Protein AF-A0AAE3VQ09-F1 (afdb_monomer)

Nearest PDB structures (foldseek):
  2zhh-assembly1_A-2  TM=6.954E-01  e=1.249E-05  Escherichia coli K-12
  2zhg-assembly1_A-2  TM=5.981E-01  e=5.645E-05  Escherichia coli K-12
  7cla-assembly1_A-2  TM=5.730E-01  e=1.069E-04  Caulobacter vibrioides CB15
  4r4e-assembly1_A  TM=8.616E-01  e=3.281E-03  Bacillus subtilis subsp. subtilis str. 168
  5i44-assembly1_D  TM=8.839E-01  e=2.809E-02  Bacillus subtilis subsp. subtilis str. 168

Radius of gyration: 29.38 Å; Cα contacts (8 Å, |Δi|>4): 432; chains: 1; bounding box: 67×55×80 Å

Secondary structure (DSSP, 8-state):
-----S-B-HHHHHHHHTS-HHHHHHHHHTTS---EE-TTS-EEB-HHHHHHHHHHHHHHHTT--HHHHHHHHTS-HHHHHHHHHHHHHHHHHHHHHHHHHHHHHHHHHHHHHHHTTTS--S--S---EEEE--TTSTT-EEEES---SEEEEE--TTSSHHHHHHHHHHHSTTEEEEEGGG----HHHHHHHHHH-HHHHHHHHHHHHHHHHTT----HHHHHHHHHHHS-SSSEEEEETTTTT--HHHHHHHHHHHHHHHTTT--EEEE---TTT--TTS--TT-EEEE--TT-PPPEEE-SSTTSTTHHHHHHHTS-HHHHHHHTT----PPPPP-

Organism: NCBI:txid649198

Mean predicted aligned error: 14.96 Å

Solvent-accessible surface area (backbone atoms only — not comparable to full-atom values): 19068 Å² total; per-residue (Å²): 135,89,87,39,100,54,71,26,45,54,66,54,46,16,63,77,64,74,47,52,54,66,53,57,52,49,35,37,76,67,71,66,31,74,60,48,62,46,100,88,66,46,64,27,35,36,44,67,34,46,52,47,47,46,53,51,50,52,46,44,72,73,70,49,52,72,75,55,47,62,60,42,78,79,41,55,74,66,61,32,48,53,54,52,52,53,49,49,52,50,54,53,50,52,52,51,55,50,52,51,50,51,52,52,52,51,48,57,53,52,57,52,51,62,76,64,63,83,72,87,74,94,64,86,68,67,59,54,38,71,50,64,32,56,87,76,38,81,52,45,78,44,73,40,71,64,61,33,47,43,26,37,42,32,52,49,89,89,22,45,50,72,59,53,52,49,52,51,43,73,68,39,82,66,47,45,79,42,56,49,83,73,64,75,75,49,74,66,57,56,49,51,56,35,66,75,34,61,70,48,37,50,52,30,51,56,53,47,51,54,31,39,76,56,53,24,66,92,40,72,52,48,52,54,51,42,47,60,56,46,69,48,74,78,39,30,37,35,31,40,43,68,57,53,88,52,54,66,50,29,30,40,17,48,42,53,55,51,57,65,44,33,79,73,71,29,36,38,38,36,25,47,58,46,50,50,58,58,39,63,91,76,57,59,91,65,49,36,35,37,40,20,39,57,63,32,53,78,69,40,78,35,51,82,44,91,88,35,69,60,27,69,63,51,53,55,51,42,38,56,72,72,59,33,61,75,57,68,76,76,59,57,76,68,79,78,78,82,132

pLDDT: mean 82.77, std 14.67, range [33.38, 95.75]

Sequence (339 aa):
MIRTDRVLTPSEAAKTLGVSTKALRLYEARGLVTPSRTAAGWRAYGPEALRRAAEIVELRGLGLRLADIARLIDADPATRHDLLSAHLRRLQHQREDLLLSIGQLRHHLAARADETRLDPDPCSGPAAIAFDLPWPWNGERFTLPVLGALTFVVGPLGSGKTRLARLISEHLPETRFLPMERVNEEPADLRARLAAVPALRSRVADSLAALIADGAVASHAMVALVAGLEADPAATVVIDTAEHRLDAASQKALARFLRVRISSGRRFVLLTRSTALLDLDTLAPEATILFCPANHDTPIVVRPYPEAAGYEALKSCLAAPEVRARTEGVVARRASAPA

InterPro domains:
  IPR000551 MerR-type HTH domain [PF13411] (9-75)
  IPR000551 MerR-type HTH domain [PS00552] (11-33)
  IPR000551 MerR-type HTH domain [PS50937] (7-75)
  IPR000551 MerR-type HTH domain [SM00422] (8-76)
  IPR009061 Putative DNA-binding domain superfamily [SSF46955] (9-114)
  IPR027417 P-loop containing nucleoside triphosphate hydrolase [SSF52540] (150-275)
  IPR047057 MerR transcriptional regulator [PTHR30204] (7-109)

Structure (mmCIF, N/CA/C/O backbone):
data_AF-A0AAE3VQ09-F1
#
_entry.id   AF-A0AAE3VQ09-F1
#
loop_
_atom_site.group_PDB
_atom_site.id
_atom_site.type_symbol
_atom_site.label_atom_id
_atom_site.label_alt_id
_atom_site.label_comp_id
_atom_site.label_asym_id
_atom_site.label_entity_id
_atom_site.label_seq_id
_atom_site.pdbx_PDB_ins_code
_atom_site.Cartn_x
_atom_site.Cartn_y
_atom_site.Cartn_z
_atom_site.occupancy
_atom_site.B_iso_or_equiv
_atom_site.auth_seq_id
_atom_site.auth_comp_id
_atom_site.auth_asym_id
_atom_site.auth_atom_id
_atom_site.pdbx_PDB_model_num
ATOM 1 N N . MET A 1 1 ? 30.326 -5.811 -18.999 1.00 42.91 1 MET A N 1
ATOM 2 C CA . MET A 1 1 ? 31.190 -5.414 -20.134 1.00 42.91 1 MET A CA 1
ATOM 3 C C . MET A 1 1 ? 31.907 -6.660 -20.644 1.00 42.91 1 MET A C 1
ATOM 5 O O . MET A 1 1 ? 32.764 -7.182 -19.943 1.00 42.91 1 MET A O 1
ATOM 9 N N . ILE A 1 2 ? 31.494 -7.214 -21.786 1.00 49.62 2 ILE A N 1
ATOM 10 C CA . ILE A 1 2 ? 32.073 -8.451 -22.335 1.00 49.62 2 ILE A CA 1
ATOM 11 C C . ILE A 1 2 ? 33.374 -8.083 -23.073 1.00 49.62 2 ILE A C 1
ATOM 13 O O . ILE A 1 2 ? 33.327 -7.574 -24.189 1.00 49.62 2 ILE A O 1
ATOM 17 N N . ARG A 1 3 ? 34.541 -8.306 -22.452 1.00 49.44 3 ARG A N 1
ATOM 18 C CA . ARG A 1 3 ? 35.847 -8.253 -23.138 1.00 49.44 3 ARG A CA 1
ATOM 19 C C . ARG A 1 3 ? 35.970 -9.492 -24.025 1.00 49.44 3 ARG A C 1
ATOM 21 O O . ARG A 1 3 ? 36.188 -10.582 -23.507 1.00 49.44 3 ARG A O 1
ATOM 28 N N . THR A 1 4 ? 35.777 -9.355 -25.334 1.00 55.47 4 THR A N 1
ATOM 29 C CA . THR A 1 4 ? 35.866 -10.489 -26.270 1.00 55.47 4 THR A CA 1
ATOM 30 C C . THR A 1 4 ? 36.835 -10.195 -27.402 1.00 55.47 4 THR A C 1
ATOM 32 O O . THR A 1 4 ? 36.432 -10.075 -28.546 1.00 55.47 4 THR A O 1
ATOM 35 N N . ASP A 1 5 ? 38.137 -10.204 -27.110 1.00 63.03 5 ASP A N 1
ATOM 36 C CA . ASP A 1 5 ? 39.200 -10.268 -28.136 1.00 63.03 5 ASP A CA 1
ATOM 37 C C . ASP A 1 5 ? 39.228 -11.628 -28.876 1.00 63.03 5 ASP A C 1
ATOM 39 O O . ASP A 1 5 ? 40.131 -11.924 -29.656 1.00 63.03 5 ASP A O 1
ATOM 43 N N . ARG A 1 6 ? 38.232 -12.489 -28.629 1.00 80.19 6 ARG A N 1
ATOM 44 C CA . ARG A 1 6 ? 38.122 -13.851 -29.142 1.00 80.19 6 ARG A CA 1
ATOM 45 C C . ARG A 1 6 ? 36.953 -13.963 -30.113 1.00 80.19 6 ARG A C 1
ATOM 47 O O . ARG A 1 6 ? 35.838 -13.544 -29.819 1.00 80.19 6 ARG A O 1
ATOM 54 N N . VAL A 1 7 ? 37.218 -14.597 -31.248 1.00 88.56 7 VAL A N 1
ATOM 55 C CA . VAL A 1 7 ? 36.211 -14.958 -32.246 1.00 88.56 7 VAL A CA 1
ATOM 56 C C . VAL A 1 7 ? 35.423 -16.178 -31.761 1.00 88.56 7 VAL A C 1
ATOM 58 O O . VAL A 1 7 ? 36.021 -17.187 -31.389 1.00 88.56 7 VAL A O 1
ATOM 61 N N . LEU A 1 8 ? 34.092 -16.084 -31.768 1.00 93.25 8 LEU A N 1
ATOM 62 C CA . LEU A 1 8 ? 33.184 -17.129 -31.291 1.00 93.25 8 LEU A CA 1
ATOM 63 C C . LEU A 1 8 ? 32.437 -17.814 -32.437 1.00 93.25 8 LEU A C 1
ATOM 65 O O . LEU A 1 8 ? 32.047 -17.185 -33.426 1.00 93.25 8 LEU A O 1
ATOM 69 N N . THR A 1 9 ? 32.177 -19.109 -32.278 1.00 94.56 9 THR A N 1
ATOM 70 C CA . THR A 1 9 ? 31.238 -19.839 -33.139 1.00 94.56 9 THR A CA 1
ATOM 71 C C . THR A 1 9 ? 29.798 -19.356 -32.900 1.00 94.56 9 THR A C 1
ATOM 73 O O . THR A 1 9 ? 29.512 -18.741 -31.869 1.00 94.56 9 THR A O 1
ATOM 76 N N . PRO A 1 10 ? 28.835 -19.648 -33.797 1.00 92.88 10 PRO A N 1
ATOM 77 C CA . PRO A 1 10 ? 27.448 -19.221 -33.610 1.00 92.88 10 PRO A CA 1
ATOM 78 C C . PRO A 1 10 ? 26.832 -19.730 -32.305 1.00 92.88 10 PRO A C 1
ATOM 80 O O . PRO A 1 10 ? 26.077 -19.004 -31.667 1.00 92.88 10 PRO A O 1
ATOM 83 N N . SER A 1 11 ? 27.152 -20.964 -31.905 1.00 94.31 11 SER A N 1
ATOM 84 C CA . SER A 1 11 ? 26.637 -21.575 -30.675 1.00 94.31 11 SER A CA 1
ATOM 85 C C . SER A 1 11 ? 27.220 -20.922 -29.423 1.00 94.31 11 SER A C 1
ATOM 87 O O . SER A 1 11 ? 26.484 -20.660 -28.474 1.00 94.31 11 SER A O 1
ATOM 89 N N . GLU A 1 12 ? 28.519 -20.617 -29.426 1.00 94.94 12 GLU A N 1
ATOM 90 C CA . GLU A 1 12 ? 29.168 -19.899 -28.324 1.00 94.94 12 GLU A CA 1
ATOM 91 C C . GLU A 1 12 ? 28.643 -18.467 -28.218 1.00 94.94 12 GLU A C 1
ATOM 93 O O . GLU A 1 12 ? 28.228 -18.059 -27.140 1.00 94.94 12 GLU A O 1
ATOM 98 N N . ALA A 1 13 ? 28.562 -17.738 -29.336 1.00 93.31 13 ALA A N 1
ATOM 99 C CA . ALA A 1 13 ? 28.017 -16.382 -29.376 1.00 93.31 13 ALA A CA 1
ATOM 100 C C . ALA A 1 13 ? 26.567 -16.335 -28.870 1.00 93.31 13 ALA A C 1
ATOM 102 O O . ALA A 1 13 ? 26.218 -15.489 -28.051 1.00 93.31 13 ALA A O 1
ATOM 103 N N . ALA A 1 14 ? 25.732 -17.278 -29.314 1.00 92.50 14 ALA A N 1
ATOM 104 C CA . ALA A 1 14 ? 24.350 -17.423 -28.869 1.00 92.50 14 ALA A CA 1
ATOM 105 C C . ALA A 1 14 ? 24.268 -17.639 -27.350 1.00 92.50 14 ALA A C 1
ATOM 107 O O . ALA A 1 14 ? 23.529 -16.933 -26.663 1.00 92.50 14 ALA A O 1
ATOM 108 N N . LYS A 1 15 ? 25.089 -18.553 -26.816 1.00 94.50 15 LYS A N 1
ATOM 109 C CA . LYS A 1 15 ? 25.169 -18.831 -25.378 1.00 94.50 15 LYS A CA 1
ATOM 110 C C . LYS A 1 15 ? 25.638 -17.610 -24.583 1.00 94.50 15 LYS A C 1
ATOM 112 O O . LYS A 1 15 ? 25.033 -17.291 -23.566 1.00 94.50 15 LYS A O 1
ATOM 117 N N . THR A 1 16 ? 26.674 -16.916 -25.047 1.00 93.19 16 THR A N 1
ATOM 118 C CA . THR A 1 16 ? 27.214 -15.714 -24.392 1.00 93.19 16 THR A CA 1
ATOM 119 C C . THR A 1 16 ? 26.205 -14.568 -24.361 1.00 93.19 16 THR A C 1
ATOM 121 O O . THR A 1 16 ? 26.136 -13.843 -23.374 1.00 93.19 16 THR A O 1
ATOM 124 N N . LEU A 1 17 ? 25.416 -14.410 -25.424 1.00 91.44 17 LEU A N 1
ATOM 125 C CA . LEU A 1 17 ? 24.432 -13.336 -25.566 1.00 91.44 17 LEU A CA 1
ATOM 126 C C . LEU A 1 17 ? 23.042 -13.705 -25.024 1.00 91.44 17 LEU A C 1
ATOM 128 O O . LEU A 1 17 ? 22.135 -12.879 -25.078 1.00 91.44 17 LEU A O 1
ATOM 132 N N . GLY A 1 18 ? 22.848 -14.937 -24.539 1.00 91.56 18 GLY A N 1
ATOM 133 C CA . GLY A 1 18 ? 21.555 -15.409 -24.037 1.00 91.56 18 GLY A CA 1
ATOM 134 C C . GLY A 1 18 ? 20.463 -15.492 -25.110 1.00 91.56 18 GLY A C 1
ATOM 135 O O . GLY A 1 18 ? 19.283 -15.344 -24.802 1.00 91.56 18 GLY A O 1
ATOM 136 N N . VAL A 1 19 ? 20.831 -15.715 -26.376 1.00 93.81 19 VAL A N 1
ATOM 137 C CA . VAL A 1 19 ? 19.888 -15.821 -27.503 1.00 93.81 19 VAL A CA 1
ATOM 138 C C . VAL A 1 19 ? 20.041 -17.137 -28.250 1.00 93.81 19 VAL A C 1
ATOM 140 O O . VAL A 1 19 ? 21.006 -17.868 -28.073 1.00 93.81 19 VAL A O 1
ATOM 143 N N . SER A 1 20 ? 19.091 -17.456 -29.129 1.00 91.75 20 SER A N 1
ATOM 144 C CA . SER A 1 20 ? 19.229 -18.609 -30.020 1.00 91.75 20 SER A CA 1
ATOM 145 C C . SER A 1 20 ? 20.165 -18.309 -31.196 1.00 91.75 20 SER A C 1
ATOM 147 O O . SER A 1 20 ? 20.250 -17.183 -31.689 1.00 91.75 20 SER A O 1
ATOM 149 N N . THR A 1 21 ? 20.793 -19.347 -31.749 1.00 92.25 21 THR A N 1
ATOM 150 C CA . THR A 1 21 ? 21.544 -19.242 -33.015 1.00 92.25 21 THR A CA 1
ATOM 151 C C . THR A 1 21 ? 20.657 -18.768 -34.173 1.00 92.25 21 THR A C 1
ATOM 153 O O . THR A 1 21 ? 21.125 -18.079 -35.079 1.00 92.25 21 THR A O 1
ATOM 156 N N . LYS A 1 22 ? 19.352 -19.075 -34.128 1.00 90.19 22 LYS A N 1
ATOM 157 C CA . LYS A 1 22 ? 18.346 -18.566 -35.070 1.00 90.19 22 LYS A CA 1
ATOM 158 C C . LYS A 1 22 ? 18.179 -17.046 -34.966 1.00 90.19 22 LYS A C 1
ATOM 160 O O . LYS A 1 22 ? 18.047 -16.400 -36.000 1.00 90.19 22 LYS A O 1
ATOM 165 N N . ALA A 1 23 ? 18.229 -16.473 -33.762 1.00 92.00 23 ALA A N 1
ATOM 166 C CA . ALA A 1 23 ? 18.177 -15.023 -33.571 1.00 92.00 23 ALA A CA 1
ATOM 167 C C . ALA A 1 23 ? 19.402 -14.331 -34.188 1.00 92.00 23 ALA A C 1
ATOM 169 O O . ALA A 1 23 ? 19.241 -13.358 -34.916 1.00 92.00 23 ALA A O 1
ATOM 170 N N . LEU A 1 24 ? 20.606 -14.884 -34.006 1.00 93.06 24 LEU A N 1
ATOM 171 C CA . LEU A 1 24 ? 21.819 -14.345 -34.637 1.00 93.06 24 LEU A CA 1
ATOM 172 C C . LEU A 1 24 ? 21.759 -14.386 -36.172 1.00 93.06 24 LEU A C 1
ATOM 174 O O . LEU A 1 24 ? 22.159 -13.427 -36.828 1.00 93.06 24 LEU A O 1
ATOM 178 N N . ARG A 1 25 ? 21.210 -15.463 -36.753 1.00 91.12 25 ARG A N 1
ATOM 179 C CA . ARG A 1 25 ? 20.953 -15.547 -38.205 1.00 91.12 25 ARG A CA 1
ATOM 180 C C . ARG A 1 25 ? 19.911 -14.532 -38.664 1.00 91.12 25 ARG A C 1
ATOM 182 O O . ARG A 1 25 ? 20.027 -13.999 -39.759 1.00 91.12 25 ARG A O 1
ATOM 189 N N . LEU A 1 26 ? 18.892 -14.266 -37.847 1.00 92.19 26 LEU A N 1
ATOM 190 C CA . LEU A 1 26 ? 17.890 -13.246 -38.144 1.00 92.19 26 LEU A CA 1
ATOM 191 C C . LEU A 1 26 ? 18.505 -11.841 -38.125 1.00 92.19 26 LEU A C 1
ATOM 193 O O . LEU A 1 26 ? 18.165 -11.032 -38.982 1.00 92.19 26 LEU A O 1
ATOM 197 N N . TYR A 1 27 ? 19.406 -11.550 -37.185 1.00 94.75 27 TYR A N 1
ATOM 198 C CA . TYR A 1 27 ? 20.105 -10.263 -37.136 1.00 94.75 27 TYR A CA 1
ATOM 199 C C . TYR A 1 27 ? 20.977 -10.065 -38.376 1.00 94.75 27 TYR A C 1
ATOM 201 O O . TYR A 1 27 ? 20.910 -9.007 -38.994 1.00 94.75 27 TYR A O 1
ATOM 209 N N . GLU A 1 28 ? 21.706 -11.101 -38.794 1.00 93.19 28 GLU A N 1
ATOM 210 C CA . GLU A 1 28 ? 22.457 -11.104 -40.056 1.00 93.19 28 GLU A CA 1
ATOM 211 C C . GLU A 1 28 ? 21.545 -10.912 -41.272 1.00 93.19 28 GLU A C 1
ATOM 213 O O . GLU A 1 28 ? 21.791 -10.035 -42.092 1.00 93.19 28 GLU A O 1
ATOM 218 N N . ALA A 1 29 ? 20.444 -11.663 -41.367 1.00 91.12 29 ALA A N 1
ATOM 219 C CA . ALA A 1 29 ? 19.494 -11.547 -42.475 1.00 91.12 29 ALA A CA 1
ATOM 220 C C . ALA A 1 29 ? 18.832 -10.160 -42.568 1.00 91.12 29 ALA A C 1
ATOM 222 O O . ALA A 1 29 ? 18.358 -9.769 -43.630 1.00 91.12 29 ALA A O 1
ATOM 223 N N . ARG A 1 30 ? 18.782 -9.417 -41.456 1.00 88.00 30 ARG A N 1
ATOM 224 C CA . ARG A 1 30 ? 18.281 -8.036 -41.386 1.00 88.00 30 ARG A CA 1
ATOM 225 C C . ARG A 1 30 ? 19.391 -6.989 -41.536 1.00 88.00 30 ARG A C 1
ATOM 227 O O . ARG A 1 30 ? 19.110 -5.812 -41.351 1.00 88.00 30 ARG A O 1
ATOM 234 N N . GLY A 1 31 ? 20.627 -7.404 -41.826 1.00 90.19 31 GLY A N 1
ATOM 235 C CA . GLY A 1 31 ? 21.784 -6.516 -41.967 1.00 90.19 31 GLY A CA 1
ATOM 236 C C . GLY A 1 31 ? 22.248 -5.871 -40.658 1.00 90.19 31 GLY A C 1
ATOM 237 O O . GLY A 1 31 ? 23.046 -4.945 -40.677 1.00 90.19 31 GLY A O 1
ATOM 238 N N . LEU A 1 32 ? 21.753 -6.338 -39.508 1.00 91.50 32 LEU A N 1
ATOM 239 C CA . LEU A 1 32 ? 22.038 -5.732 -38.207 1.00 91.50 32 LEU A CA 1
ATOM 240 C C . LEU A 1 32 ? 23.361 -6.206 -37.611 1.00 91.50 32 LEU A C 1
ATOM 242 O O . LEU A 1 32 ? 23.924 -5.515 -36.769 1.00 91.50 32 LEU A O 1
ATOM 246 N N . VAL A 1 33 ? 23.843 -7.384 -38.009 1.00 93.69 33 VAL A N 1
ATOM 247 C CA . VAL A 1 33 ? 25.126 -7.947 -37.572 1.00 93.69 33 VAL A CA 1
ATOM 248 C C . VAL A 1 33 ? 25.784 -8.633 -38.757 1.00 93.69 33 VAL A C 1
ATOM 250 O O . VAL A 1 33 ? 25.180 -9.510 -39.366 1.00 93.69 33 VAL A O 1
ATOM 253 N N . THR A 1 34 ? 27.042 -8.306 -39.029 1.00 92.25 34 THR A N 1
ATOM 254 C CA . THR A 1 34 ? 27.812 -8.931 -40.111 1.00 92.25 34 THR A CA 1
ATOM 255 C C . THR A 1 34 ? 28.897 -9.824 -39.507 1.00 92.25 34 THR A C 1
ATOM 257 O O . THR A 1 34 ? 29.941 -9.314 -39.096 1.00 92.25 34 THR A O 1
ATOM 260 N N . PRO A 1 35 ? 28.668 -11.146 -39.375 1.00 91.94 35 PRO A N 1
ATOM 261 C CA . PRO A 1 35 ? 29.704 -12.059 -38.909 1.00 91.94 35 PRO A CA 1
ATOM 262 C C . PRO A 1 35 ? 30.793 -12.223 -39.976 1.00 91.94 35 PRO A C 1
ATOM 264 O O . PRO A 1 35 ? 30.511 -12.223 -41.176 1.00 91.94 35 PRO A O 1
ATOM 267 N N . SER A 1 36 ? 32.035 -12.432 -39.543 1.00 91.94 36 SER A N 1
ATOM 268 C CA . SER A 1 36 ? 33.090 -12.894 -40.441 1.00 91.94 36 SER A CA 1
ATOM 269 C C . SER A 1 36 ? 32.888 -14.376 -40.773 1.00 91.94 36 SER A C 1
ATOM 271 O O . SER A 1 36 ? 32.014 -15.056 -40.219 1.00 91.94 36 SER A O 1
ATOM 273 N N . ARG A 1 37 ? 33.681 -14.897 -41.712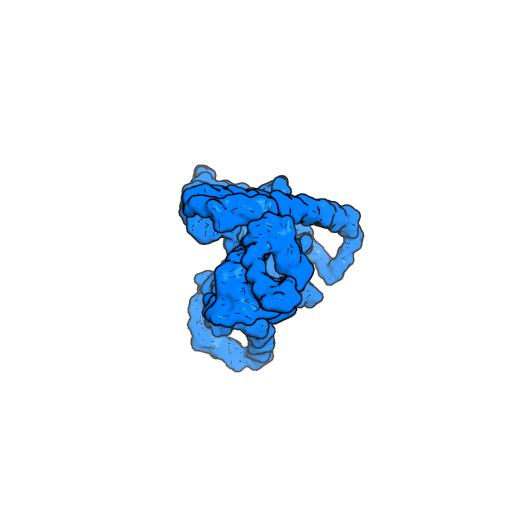 1.00 92.06 37 ARG A N 1
ATOM 274 C CA . ARG A 1 37 ? 33.682 -16.322 -42.052 1.00 92.06 37 ARG A CA 1
ATOM 275 C C . ARG A 1 37 ? 35.073 -16.911 -41.886 1.00 92.06 37 ARG A C 1
ATOM 277 O O . ARG A 1 37 ? 36.062 -16.257 -42.201 1.00 92.06 37 ARG A O 1
ATOM 284 N N . THR A 1 38 ? 35.146 -18.136 -41.374 1.00 89.50 38 THR A N 1
ATOM 285 C CA . THR A 1 38 ? 36.396 -18.905 -41.322 1.00 89.50 38 THR A CA 1
ATOM 286 C C . THR A 1 38 ? 36.820 -19.327 -42.731 1.00 89.50 38 THR A C 1
ATOM 288 O O . THR A 1 38 ? 36.010 -19.294 -43.657 1.00 89.50 38 THR A O 1
ATOM 291 N N . ALA A 1 39 ? 38.062 -19.793 -42.897 1.00 86.06 39 ALA A N 1
ATOM 292 C CA . ALA A 1 39 ? 38.552 -20.320 -44.178 1.00 86.06 39 ALA A CA 1
ATOM 293 C C . ALA A 1 39 ? 37.688 -21.474 -44.735 1.00 86.06 39 ALA A C 1
ATOM 295 O O . ALA A 1 39 ? 37.582 -21.645 -45.942 1.00 86.06 39 ALA A O 1
ATOM 296 N N . ALA A 1 40 ? 37.013 -22.224 -43.857 1.00 87.38 40 ALA A N 1
ATOM 297 C CA . ALA A 1 40 ? 36.073 -23.286 -44.218 1.00 87.38 40 ALA A CA 1
ATOM 298 C C . ALA A 1 40 ? 34.626 -22.789 -44.466 1.00 87.38 40 ALA A C 1
ATOM 300 O O . ALA A 1 40 ? 33.713 -23.595 -44.617 1.00 87.38 40 ALA A O 1
ATOM 301 N N . GLY A 1 41 ? 34.386 -21.472 -44.474 1.00 89.19 41 GLY A N 1
ATOM 302 C CA . GLY A 1 41 ? 33.095 -20.852 -44.805 1.00 89.19 41 GLY A CA 1
ATOM 303 C C . GLY A 1 41 ? 32.093 -20.717 -43.649 1.00 89.19 41 GLY A C 1
ATOM 304 O O . GLY A 1 41 ? 30.985 -20.202 -43.855 1.00 89.19 41 GLY A O 1
ATOM 305 N N . TRP A 1 42 ? 32.459 -21.129 -42.430 1.00 88.81 42 TRP A N 1
ATOM 306 C CA . TRP A 1 42 ? 31.591 -21.070 -41.247 1.00 88.81 42 TRP A CA 1
ATOM 307 C C . TRP A 1 42 ? 31.517 -19.664 -40.652 1.00 88.81 42 TRP A C 1
ATOM 309 O O . TRP A 1 42 ? 32.507 -18.942 -40.647 1.00 88.81 42 TRP A O 1
ATOM 319 N N . ARG A 1 43 ? 30.357 -19.286 -40.099 1.00 92.75 43 ARG A N 1
ATOM 320 C CA . ARG A 1 43 ? 30.165 -17.995 -39.414 1.00 92.75 43 ARG A CA 1
ATOM 321 C C . ARG A 1 43 ? 31.037 -17.891 -38.167 1.00 92.75 43 ARG A C 1
ATOM 323 O O . ARG A 1 43 ? 31.068 -18.814 -37.357 1.00 92.75 43 ARG A O 1
ATOM 330 N N . ALA A 1 44 ? 31.645 -16.731 -38.000 1.00 93.12 44 ALA A N 1
ATOM 331 C CA . ALA A 1 44 ? 32.537 -16.383 -36.915 1.00 93.12 44 ALA A CA 1
ATOM 332 C C . ALA A 1 44 ? 32.155 -14.991 -36.381 1.00 93.12 44 ALA A C 1
ATOM 334 O O . ALA A 1 44 ? 32.058 -14.021 -37.131 1.00 93.12 44 ALA A O 1
ATOM 335 N N . TYR A 1 45 ? 31.888 -14.891 -35.081 1.00 93.56 45 TYR A N 1
ATOM 336 C CA . TYR A 1 45 ? 31.479 -13.649 -34.427 1.00 93.56 45 TYR A CA 1
ATOM 337 C C . TYR A 1 45 ? 32.671 -13.065 -33.677 1.00 93.56 45 TYR A C 1
ATOM 339 O O . TYR A 1 45 ? 33.041 -13.550 -32.611 1.00 93.56 45 TYR A O 1
ATOM 347 N N . GLY A 1 46 ? 33.298 -12.050 -34.269 1.00 92.56 46 GLY A N 1
ATOM 348 C CA . GLY A 1 46 ? 34.354 -11.278 -33.617 1.00 92.56 46 GLY A CA 1
ATOM 349 C C . GLY A 1 46 ? 33.813 -10.244 -32.617 1.00 92.56 46 GLY A C 1
ATOM 350 O O . GLY A 1 46 ? 32.595 -10.053 -32.538 1.00 92.56 46 GLY A O 1
ATOM 351 N N . PRO A 1 47 ? 34.709 -9.538 -31.902 1.00 90.56 47 PRO A N 1
ATOM 352 C CA . PRO A 1 47 ? 34.355 -8.565 -30.865 1.00 90.56 47 PRO A CA 1
ATOM 353 C C . PRO A 1 47 ? 33.285 -7.555 -31.294 1.00 90.56 47 PRO A C 1
ATOM 355 O O . PRO A 1 47 ? 32.313 -7.342 -30.575 1.00 90.56 47 PRO A O 1
ATOM 358 N N . GLU A 1 48 ? 33.417 -6.971 -32.487 1.00 90.06 48 GLU A N 1
ATOM 359 C CA . GLU A 1 48 ? 32.492 -5.932 -32.956 1.00 90.06 48 GLU A CA 1
ATOM 360 C C . GLU A 1 48 ? 31.100 -6.490 -33.284 1.00 90.06 48 GLU A C 1
ATOM 362 O O . GLU A 1 48 ? 30.082 -5.923 -32.888 1.00 90.06 48 GLU A O 1
ATOM 367 N N . ALA A 1 49 ? 31.041 -7.661 -33.927 1.00 92.25 49 ALA A N 1
ATOM 368 C CA . ALA A 1 49 ? 29.780 -8.349 -34.190 1.00 92.25 49 ALA A CA 1
ATOM 369 C C . ALA A 1 49 ? 29.078 -8.756 -32.883 1.00 92.25 49 ALA A C 1
ATOM 371 O O . ALA A 1 49 ? 27.854 -8.670 -32.790 1.00 92.25 49 ALA A O 1
ATOM 372 N N . LEU A 1 50 ? 29.845 -9.164 -31.865 1.00 93.69 50 LEU A N 1
ATOM 373 C CA . LEU A 1 50 ? 29.325 -9.488 -30.535 1.00 93.69 50 LEU A CA 1
ATOM 374 C C . LEU A 1 50 ? 28.834 -8.246 -29.791 1.00 93.69 50 LEU A C 1
ATOM 376 O O . LEU A 1 50 ? 27.753 -8.293 -29.210 1.00 93.69 50 LEU A O 1
ATOM 380 N N . ARG A 1 51 ? 29.574 -7.132 -29.838 1.00 92.06 51 ARG A N 1
ATOM 381 C CA . ARG A 1 51 ? 29.171 -5.851 -29.239 1.00 92.06 51 ARG A CA 1
ATOM 382 C C . ARG A 1 51 ? 27.854 -5.364 -29.837 1.00 92.06 51 ARG A C 1
ATOM 384 O O . ARG A 1 51 ? 26.920 -5.058 -29.100 1.00 92.06 51 ARG A O 1
ATOM 391 N N . ARG A 1 52 ? 27.757 -5.375 -31.168 1.00 93.25 52 ARG A N 1
ATOM 392 C CA . ARG A 1 52 ? 26.548 -4.983 -31.901 1.00 93.25 52 ARG A CA 1
ATOM 393 C C . ARG A 1 52 ? 25.377 -5.921 -31.604 1.00 93.25 52 ARG A C 1
ATOM 395 O O . ARG A 1 52 ? 24.264 -5.467 -31.363 1.00 93.25 52 ARG A O 1
ATOM 402 N N . ALA A 1 53 ? 25.620 -7.231 -31.541 1.00 94.25 53 ALA A N 1
ATOM 403 C CA . ALA A 1 53 ? 24.593 -8.198 -31.161 1.00 94.25 53 ALA A CA 1
ATOM 404 C C . ALA A 1 53 ? 24.121 -8.024 -29.706 1.00 94.25 53 ALA A C 1
ATOM 406 O O . ALA A 1 53 ? 22.924 -8.139 -29.452 1.00 94.25 53 ALA A O 1
ATOM 407 N N . ALA A 1 54 ? 25.019 -7.714 -28.768 1.00 94.62 54 ALA A N 1
ATOM 408 C CA . ALA A 1 54 ? 24.671 -7.434 -27.375 1.00 94.62 54 ALA A CA 1
ATOM 409 C C . ALA A 1 54 ? 23.773 -6.197 -27.251 1.00 94.62 54 ALA A C 1
ATOM 411 O O . ALA A 1 54 ? 22.753 -6.252 -26.570 1.00 94.62 54 ALA A O 1
ATOM 412 N N . GLU A 1 55 ? 24.096 -5.126 -27.977 1.00 94.12 55 GLU A N 1
ATOM 413 C CA . GLU A 1 55 ? 23.274 -3.915 -28.023 1.00 94.12 55 GLU A CA 1
ATOM 414 C C . GLU A 1 55 ? 21.864 -4.197 -28.571 1.00 94.12 55 GLU A C 1
ATOM 416 O O . GLU A 1 55 ? 20.864 -3.753 -28.006 1.00 94.12 55 GLU A O 1
ATOM 421 N N . ILE A 1 56 ? 21.751 -5.005 -29.633 1.00 95.19 56 ILE A N 1
ATOM 422 C CA . ILE A 1 56 ? 20.446 -5.433 -30.161 1.00 95.19 56 ILE A CA 1
ATOM 423 C C . ILE A 1 56 ? 19.662 -6.207 -29.097 1.00 95.19 56 ILE A C 1
ATOM 425 O O . ILE A 1 56 ? 18.463 -5.985 -28.946 1.00 95.19 56 ILE A O 1
ATOM 429 N N . VAL A 1 57 ? 20.312 -7.120 -28.370 1.00 95.06 57 VAL A N 1
ATOM 430 C CA . VAL A 1 57 ? 19.665 -7.916 -27.314 1.00 95.06 57 VAL A CA 1
ATOM 431 C C . VAL A 1 57 ? 19.147 -7.029 -26.187 1.00 95.06 57 VAL A C 1
ATOM 433 O O . VAL A 1 57 ? 18.005 -7.205 -25.764 1.00 95.06 57 VAL A O 1
ATOM 436 N N . GLU A 1 58 ? 19.931 -6.048 -25.754 1.00 93.50 58 GLU A N 1
ATOM 437 C CA . GLU A 1 58 ? 19.52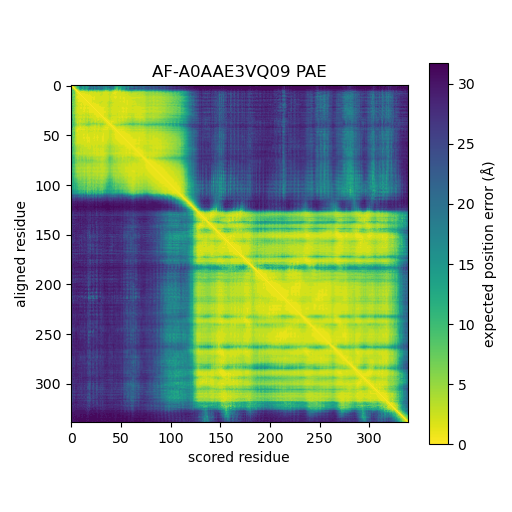3 -5.081 -24.735 1.00 93.50 58 GLU A CA 1
ATOM 438 C C . GLU A 1 58 ? 18.290 -4.282 -25.181 1.00 93.50 58 GLU A C 1
ATOM 440 O O . GLU A 1 58 ? 17.266 -4.275 -24.496 1.00 93.50 58 GLU A O 1
ATOM 445 N N . LEU A 1 59 ? 18.325 -3.700 -26.384 1.00 92.06 59 LEU A N 1
ATOM 446 C CA . LEU A 1 59 ? 17.198 -2.936 -26.930 1.00 92.06 59 LEU A CA 1
ATOM 447 C C . LEU A 1 59 ? 15.948 -3.809 -27.139 1.00 92.06 59 LEU A C 1
ATOM 449 O O . LEU A 1 59 ? 14.820 -3.357 -26.931 1.00 92.06 59 LEU A O 1
ATOM 453 N N . ARG A 1 60 ? 16.119 -5.086 -27.506 1.00 93.19 60 ARG A N 1
ATOM 454 C CA . ARG A 1 60 ? 15.016 -6.061 -27.548 1.00 93.19 60 ARG A CA 1
ATOM 455 C C . ARG A 1 60 ? 14.430 -6.312 -26.159 1.00 93.19 60 ARG A C 1
ATOM 457 O O . ARG A 1 60 ? 13.210 -6.426 -26.054 1.00 93.19 60 ARG A O 1
ATOM 464 N N . GLY A 1 61 ? 15.267 -6.370 -25.124 1.00 89.81 61 GLY A N 1
ATOM 465 C CA . GLY A 1 61 ? 14.850 -6.481 -23.723 1.00 89.81 61 GLY A CA 1
ATOM 466 C C . GLY A 1 61 ? 14.007 -5.293 -23.249 1.00 89.81 61 GLY A C 1
ATOM 467 O O . GLY A 1 61 ? 13.094 -5.471 -22.451 1.00 89.81 61 GLY A O 1
ATOM 468 N N . LEU A 1 62 ? 14.228 -4.106 -23.822 1.00 89.12 62 LEU A N 1
ATOM 469 C CA . LEU A 1 62 ? 13.430 -2.894 -23.580 1.00 89.12 62 LEU A CA 1
ATOM 470 C C . LEU A 1 62 ? 12.132 -2.824 -24.414 1.00 89.12 62 LEU A C 1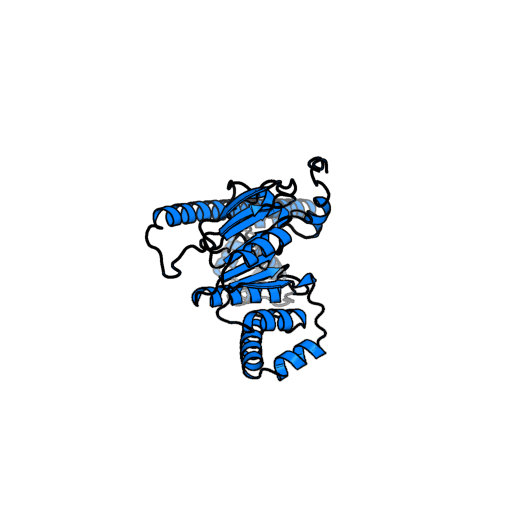
ATOM 472 O O . LEU A 1 62 ? 11.463 -1.789 -24.473 1.00 89.12 62 LEU A O 1
ATOM 476 N N . GLY A 1 63 ? 11.767 -3.908 -25.101 1.00 88.81 63 GLY A N 1
ATOM 477 C CA . GLY A 1 63 ? 10.527 -3.999 -25.871 1.00 88.81 63 GLY A CA 1
ATOM 478 C C . GLY A 1 63 ? 10.574 -3.338 -27.251 1.00 88.81 63 GLY A C 1
ATOM 479 O O . GLY A 1 63 ? 9.527 -3.192 -27.887 1.00 88.81 63 GLY A O 1
ATOM 480 N N . LEU A 1 64 ? 11.752 -2.952 -27.759 1.00 90.44 64 LEU A N 1
ATOM 481 C CA . LEU A 1 64 ? 11.864 -2.418 -29.117 1.00 90.44 64 LEU A CA 1
ATOM 482 C C . LEU A 1 64 ? 11.729 -3.522 -30.173 1.00 90.44 64 LEU A C 1
ATOM 484 O O . LEU A 1 64 ? 12.169 -4.668 -30.012 1.00 90.44 64 LEU A O 1
ATOM 488 N N . ARG A 1 65 ? 11.121 -3.180 -31.312 1.00 89.69 65 ARG A N 1
ATOM 489 C CA . ARG A 1 65 ? 11.033 -4.082 -32.467 1.00 89.69 65 ARG A CA 1
ATOM 490 C C . ARG A 1 65 ? 12.329 -4.008 -33.268 1.00 89.69 65 ARG A C 1
ATOM 492 O O . ARG A 1 65 ? 12.966 -2.964 -33.329 1.00 89.69 65 ARG A O 1
ATOM 499 N N . LEU A 1 66 ? 12.693 -5.089 -33.960 1.00 88.62 66 LEU A N 1
ATOM 500 C CA . LEU A 1 66 ? 13.922 -5.115 -34.773 1.00 88.62 66 LEU A CA 1
ATOM 501 C C . LEU A 1 66 ? 13.976 -4.011 -35.844 1.00 88.62 66 LEU A C 1
ATOM 503 O O . LEU A 1 66 ? 15.058 -3.532 -36.152 1.00 88.62 66 LEU A O 1
ATOM 507 N N . ALA A 1 67 ? 12.829 -3.587 -36.383 1.00 87.62 67 ALA A N 1
ATOM 508 C CA . ALA A 1 67 ? 12.759 -2.477 -37.337 1.00 87.62 67 ALA A CA 1
ATOM 509 C C . ALA A 1 67 ? 13.082 -1.110 -36.700 1.00 87.62 67 ALA A C 1
ATOM 511 O O . ALA A 1 67 ? 13.602 -0.223 -37.370 1.00 87.62 67 ALA A O 1
ATOM 512 N N . ASP A 1 68 ? 12.792 -0.935 -35.411 1.00 88.06 68 ASP A N 1
ATOM 513 C CA . ASP A 1 68 ? 13.134 0.284 -34.671 1.00 88.06 68 ASP A CA 1
ATOM 514 C C . ASP A 1 68 ? 14.608 0.257 -34.265 1.00 88.06 68 ASP A C 1
ATOM 516 O O . ASP A 1 68 ? 15.306 1.257 -34.382 1.00 88.06 68 ASP A O 1
ATOM 520 N N . ILE A 1 69 ? 15.107 -0.922 -33.884 1.00 92.38 69 ILE A N 1
ATOM 521 C CA . ILE A 1 69 ? 16.524 -1.140 -33.572 1.00 92.38 69 ILE A CA 1
ATOM 522 C C . ILE A 1 69 ? 17.405 -0.868 -34.795 1.00 92.38 69 ILE A C 1
ATOM 524 O O . ILE A 1 69 ? 18.442 -0.231 -34.656 1.00 92.38 69 ILE A O 1
ATOM 528 N N . ALA A 1 70 ? 16.970 -1.268 -35.994 1.00 90.00 70 ALA A N 1
ATOM 529 C CA . ALA A 1 70 ? 17.667 -0.950 -37.243 1.00 90.00 70 ALA A CA 1
ATOM 530 C C . ALA A 1 70 ? 17.872 0.560 -37.436 1.00 90.00 70 ALA A C 1
ATOM 532 O O . ALA A 1 70 ? 18.926 0.988 -37.886 1.00 90.00 70 ALA A O 1
ATOM 533 N N . ARG A 1 71 ? 16.873 1.366 -37.054 1.00 89.00 71 ARG A N 1
ATOM 534 C CA . ARG A 1 71 ? 16.935 2.831 -37.125 1.00 89.00 71 ARG A CA 1
ATOM 535 C C . ARG A 1 71 ? 17.792 3.445 -36.019 1.00 89.00 71 ARG A C 1
ATOM 537 O O . ARG A 1 71 ? 18.285 4.544 -36.199 1.00 89.00 71 ARG A O 1
ATOM 544 N N . LEU A 1 72 ? 17.955 2.758 -34.889 1.00 91.50 72 LEU A N 1
ATOM 545 C CA . LEU A 1 72 ? 18.694 3.242 -33.717 1.00 91.50 72 LEU A CA 1
ATOM 546 C C . LEU A 1 72 ? 20.190 2.938 -33.755 1.00 91.50 72 LEU A C 1
ATOM 548 O O . LEU A 1 72 ? 20.978 3.691 -33.184 1.00 91.50 72 LEU A O 1
ATOM 552 N N . ILE A 1 73 ? 20.566 1.798 -34.333 1.00 87.25 73 ILE A N 1
ATOM 553 C CA . ILE A 1 73 ? 21.913 1.242 -34.168 1.00 87.25 73 ILE A CA 1
ATOM 554 C C . ILE A 1 73 ? 22.975 2.001 -34.972 1.00 87.25 73 ILE A C 1
ATOM 556 O O . ILE A 1 73 ? 24.131 2.023 -34.568 1.00 87.25 73 ILE A O 1
ATOM 560 N N . ASP A 1 74 ? 22.564 2.659 -36.058 1.00 86.06 74 ASP A N 1
ATOM 561 C CA . ASP A 1 74 ? 23.423 3.492 -36.909 1.00 86.06 74 ASP A CA 1
ATOM 562 C C . ASP A 1 74 ? 23.003 4.980 -36.891 1.00 86.06 74 ASP A C 1
ATOM 564 O O . ASP A 1 74 ? 23.476 5.770 -37.705 1.00 86.06 74 ASP A O 1
ATOM 568 N N . ALA A 1 75 ? 22.104 5.375 -35.980 1.00 90.81 75 ALA A N 1
ATOM 569 C CA . ALA A 1 75 ? 21.688 6.768 -35.821 1.00 90.81 75 ALA A CA 1
ATOM 570 C C . ALA A 1 75 ? 22.744 7.605 -35.087 1.00 90.81 75 ALA A C 1
ATOM 572 O O . ALA A 1 75 ? 23.440 7.118 -34.193 1.00 90.81 75 ALA A O 1
ATOM 573 N N . ASP A 1 76 ? 22.799 8.897 -35.411 1.00 94.31 76 ASP A N 1
ATOM 574 C CA . ASP A 1 76 ? 23.558 9.868 -34.631 1.00 94.31 76 ASP A CA 1
ATOM 575 C C . ASP A 1 76 ? 22.975 10.021 -33.203 1.00 94.31 76 ASP A C 1
ATOM 577 O O . ASP A 1 76 ? 21.815 9.664 -32.957 1.00 94.31 76 ASP A O 1
ATOM 581 N N . PRO A 1 77 ? 23.749 10.555 -32.237 1.00 91.75 77 PRO A N 1
ATOM 582 C CA . PRO A 1 77 ? 23.314 10.646 -30.845 1.00 91.75 77 PRO A CA 1
ATOM 583 C C . PRO A 1 77 ? 21.997 11.403 -30.623 1.00 91.75 77 PRO A C 1
ATOM 585 O O . PRO A 1 77 ? 21.237 11.016 -29.733 1.00 91.75 77 PRO A O 1
ATOM 588 N N . ALA A 1 78 ? 21.709 12.446 -31.412 1.00 91.06 78 ALA A N 1
ATOM 589 C CA . ALA A 1 78 ? 20.489 13.236 -31.259 1.00 91.06 78 ALA A CA 1
ATOM 590 C C . ALA A 1 78 ? 19.273 12.441 -31.749 1.00 91.06 78 ALA A C 1
ATOM 592 O O . ALA A 1 78 ? 18.333 12.218 -30.984 1.00 91.06 78 ALA A O 1
ATOM 593 N N . THR A 1 79 ? 19.346 11.887 -32.962 1.00 92.00 79 THR A N 1
ATOM 594 C CA . THR A 1 79 ? 18.289 11.019 -33.505 1.00 92.00 79 THR A CA 1
ATOM 595 C C . THR A 1 79 ? 18.044 9.805 -32.605 1.00 92.00 79 THR A C 1
ATOM 597 O O . THR A 1 79 ? 16.900 9.410 -32.360 1.00 92.00 79 THR A O 1
ATOM 600 N N . ARG A 1 80 ? 19.112 9.212 -32.058 1.00 92.69 80 ARG A N 1
ATOM 601 C CA . ARG A 1 80 ? 19.008 8.084 -31.128 1.00 92.69 80 ARG A CA 1
ATOM 602 C C . ARG A 1 80 ? 18.270 8.469 -29.846 1.00 92.69 80 ARG A C 1
ATOM 604 O O . ARG A 1 80 ? 17.402 7.715 -29.398 1.00 92.69 80 ARG A O 1
ATOM 611 N N . HIS A 1 81 ? 18.599 9.621 -29.263 1.00 89.25 81 HIS A N 1
ATOM 612 C CA . HIS A 1 81 ? 17.915 10.135 -28.079 1.00 89.25 81 HIS A CA 1
ATOM 613 C C . HIS A 1 81 ? 16.421 10.350 -28.348 1.00 89.25 81 HIS A C 1
ATOM 615 O O . HIS A 1 81 ? 15.588 9.904 -27.557 1.00 89.25 81 HIS A O 1
ATOM 621 N N . ASP A 1 82 ? 16.072 10.947 -29.486 1.00 89.94 82 ASP A N 1
ATOM 622 C CA . ASP A 1 82 ? 14.681 11.219 -29.853 1.00 89.94 82 ASP A CA 1
ATOM 623 C C . ASP A 1 82 ? 13.861 9.938 -30.037 1.00 89.94 82 ASP A C 1
ATOM 625 O O . ASP A 1 82 ? 12.743 9.829 -29.522 1.00 89.94 82 ASP A O 1
ATOM 629 N N . LEU A 1 83 ? 14.426 8.935 -30.715 1.00 89.75 83 LEU A N 1
ATOM 630 C CA . LEU A 1 83 ? 13.778 7.640 -30.930 1.00 89.75 83 LEU A CA 1
ATOM 631 C C . LEU A 1 83 ? 13.540 6.883 -29.613 1.00 89.75 83 LEU A C 1
ATOM 633 O O . LEU A 1 83 ? 12.453 6.333 -29.406 1.00 89.75 83 LEU A O 1
ATOM 637 N N . LEU A 1 84 ? 14.521 6.872 -28.703 1.00 91.56 84 LEU A N 1
ATOM 638 C CA . LEU A 1 84 ? 14.372 6.248 -27.384 1.00 91.56 84 LEU A CA 1
ATOM 639 C C . LEU A 1 84 ? 13.372 7.010 -26.507 1.00 91.56 84 LEU A C 1
ATOM 641 O O . LEU A 1 84 ? 12.522 6.38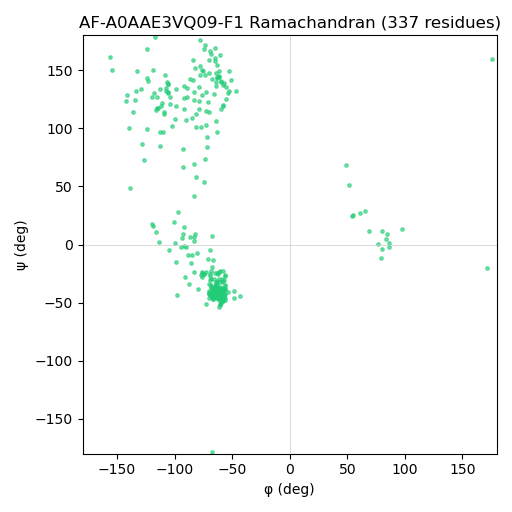7 -25.872 1.00 91.56 84 LEU A O 1
ATOM 645 N N . SER A 1 85 ? 13.404 8.342 -26.531 1.00 88.38 85 SER A N 1
ATOM 646 C CA . SER A 1 85 ? 12.443 9.192 -25.821 1.00 88.38 85 SER A CA 1
ATOM 647 C C . SER A 1 85 ? 11.013 8.991 -26.330 1.00 88.38 85 SER A C 1
ATOM 649 O O . SER A 1 85 ? 10.072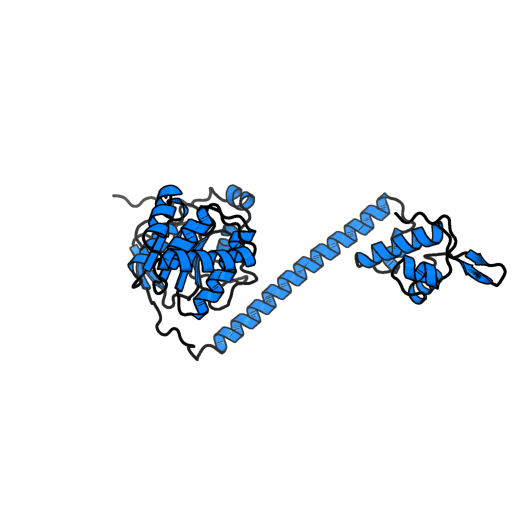 8.911 -25.541 1.00 88.38 85 SER A O 1
ATOM 651 N N . ALA A 1 86 ? 10.825 8.843 -27.644 1.00 86.19 86 ALA A N 1
ATOM 652 C CA . ALA A 1 86 ? 9.527 8.514 -28.226 1.00 86.19 86 ALA A CA 1
ATOM 653 C C . ALA A 1 86 ? 9.034 7.119 -27.808 1.00 86.19 86 ALA A C 1
ATOM 655 O O . ALA A 1 86 ? 7.842 6.938 -27.552 1.00 86.19 86 ALA A O 1
ATOM 656 N N . HIS A 1 87 ? 9.932 6.132 -27.708 1.00 90.06 87 HIS A N 1
ATOM 657 C CA . HIS A 1 87 ? 9.588 4.799 -27.204 1.00 90.06 87 HIS A CA 1
ATOM 658 C C . HIS A 1 87 ? 9.219 4.825 -25.717 1.00 90.06 87 HIS A C 1
ATOM 660 O O . HIS A 1 87 ? 8.214 4.230 -25.338 1.00 90.06 87 HIS A O 1
ATOM 666 N N . LEU A 1 88 ? 9.957 5.576 -24.893 1.00 89.38 88 LEU A N 1
ATOM 667 C CA . LEU A 1 88 ? 9.635 5.774 -23.478 1.00 89.38 88 LEU A CA 1
ATOM 668 C C . LEU A 1 88 ? 8.237 6.378 -23.297 1.00 89.38 88 LEU A C 1
ATOM 670 O O . LEU A 1 88 ? 7.438 5.825 -22.543 1.00 89.38 88 LEU A O 1
ATOM 674 N N . ARG A 1 89 ? 7.906 7.445 -24.038 1.00 89.94 89 ARG A N 1
ATOM 675 C CA . ARG A 1 89 ? 6.562 8.051 -24.005 1.00 89.94 89 ARG A CA 1
ATOM 676 C C . ARG A 1 89 ? 5.470 7.046 -24.366 1.00 89.94 89 ARG A C 1
ATOM 678 O O . ARG A 1 89 ? 4.425 7.014 -23.725 1.00 89.94 89 ARG A O 1
ATOM 685 N N . ARG A 1 90 ? 5.720 6.183 -25.355 1.00 88.19 90 ARG A N 1
ATOM 686 C CA . ARG A 1 90 ? 4.778 5.124 -25.741 1.00 88.19 90 ARG A CA 1
ATOM 687 C C . ARG A 1 90 ? 4.565 4.108 -24.619 1.00 88.19 90 ARG A C 1
ATOM 689 O O . ARG A 1 90 ? 3.426 3.757 -24.347 1.00 88.19 90 ARG A O 1
ATOM 696 N N . LEU A 1 91 ? 5.637 3.656 -23.965 1.00 85.56 91 LEU A N 1
ATOM 697 C CA . LEU A 1 91 ? 5.547 2.732 -22.829 1.00 85.56 91 LEU A CA 1
ATOM 698 C C . LEU A 1 91 ? 4.803 3.359 -21.642 1.00 85.56 91 LEU A C 1
ATOM 700 O O . LEU A 1 91 ? 4.018 2.682 -20.983 1.00 85.56 91 LEU A O 1
ATOM 704 N N . GLN A 1 92 ? 5.026 4.649 -21.382 1.00 85.94 92 GLN A N 1
ATOM 705 C CA . GLN A 1 92 ? 4.312 5.391 -20.342 1.00 85.94 92 GLN A CA 1
ATOM 706 C C . GLN A 1 92 ? 2.812 5.473 -20.642 1.00 85.94 92 GLN A C 1
ATOM 708 O O . GLN A 1 92 ? 2.012 5.140 -19.773 1.00 85.94 92 GLN A O 1
ATOM 713 N N . HIS A 1 93 ? 2.439 5.803 -21.880 1.00 83.44 93 HIS A N 1
ATOM 714 C CA . HIS A 1 93 ? 1.037 5.830 -22.297 1.00 83.44 93 HIS A CA 1
ATOM 715 C C . HIS A 1 93 ? 0.378 4.445 -22.199 1.00 83.44 93 HIS A C 1
ATOM 717 O O . HIS A 1 93 ? -0.675 4.299 -21.590 1.00 83.44 93 HIS A O 1
ATOM 723 N N . GLN A 1 94 ? 1.056 3.389 -22.664 1.00 84.12 94 GLN A N 1
ATOM 724 C CA . GLN A 1 94 ? 0.564 2.013 -22.519 1.00 84.12 94 GLN A CA 1
ATOM 725 C C . GLN A 1 94 ? 0.357 1.608 -21.055 1.00 84.12 94 GLN A C 1
ATOM 727 O O . GLN A 1 94 ? -0.585 0.884 -20.739 1.00 84.12 94 GLN A O 1
ATOM 732 N N . ARG A 1 95 ? 1.230 2.057 -20.145 1.00 89.88 95 ARG A N 1
ATOM 733 C CA . ARG A 1 95 ? 1.052 1.834 -18.706 1.00 89.88 95 ARG A CA 1
ATOM 734 C C . ARG A 1 95 ? -0.213 2.523 -18.196 1.00 89.88 95 ARG A C 1
ATOM 736 O O . ARG A 1 95 ? -0.933 1.921 -17.406 1.00 89.88 95 ARG A O 1
ATOM 743 N N . GLU A 1 96 ? -0.463 3.761 -18.605 1.00 79.81 96 GLU A N 1
ATOM 744 C CA . GLU A 1 96 ? -1.663 4.507 -18.213 1.00 79.81 96 GLU A CA 1
ATOM 745 C C . GLU A 1 96 ? -2.938 3.814 -18.714 1.00 79.81 96 GLU A C 1
ATOM 747 O O . GLU A 1 96 ? -3.834 3.555 -17.911 1.00 79.81 96 GLU A O 1
ATOM 752 N N . ASP A 1 97 ? -2.972 3.394 -19.980 1.00 80.75 97 ASP A N 1
ATOM 753 C CA . ASP A 1 97 ? -4.102 2.659 -20.568 1.00 80.75 97 ASP A CA 1
ATOM 754 C C . ASP A 1 97 ? -4.380 1.331 -19.845 1.00 80.75 97 ASP A C 1
ATOM 756 O O . ASP A 1 97 ? -5.531 0.968 -19.578 1.00 80.75 97 ASP A O 1
ATOM 760 N N . LEU A 1 98 ? -3.321 0.595 -19.488 1.00 85.25 98 LEU A N 1
ATOM 761 C CA . LEU A 1 98 ? -3.442 -0.653 -18.733 1.00 85.25 98 LEU A CA 1
ATOM 762 C C . LEU A 1 98 ? -3.989 -0.413 -17.324 1.00 85.25 98 LEU A C 1
ATOM 764 O O . LEU A 1 98 ? -4.835 -1.179 -16.867 1.00 85.25 98 LEU A O 1
ATOM 768 N N . LEU A 1 99 ? -3.546 0.645 -16.640 1.00 75.81 99 LEU A N 1
ATOM 769 C CA . LEU A 1 99 ? -4.075 1.003 -15.322 1.00 75.81 99 LEU A CA 1
ATOM 770 C C . LEU A 1 99 ? -5.562 1.379 -15.392 1.00 75.81 99 LEU A C 1
ATOM 772 O O . LEU A 1 99 ? -6.332 0.947 -14.533 1.00 75.81 99 LEU A O 1
ATOM 776 N N . LEU A 1 100 ? -5.982 2.110 -16.431 1.00 74.38 100 LEU A N 1
ATOM 777 C CA . LEU A 1 100 ? -7.398 2.401 -16.677 1.00 74.38 100 LEU A CA 1
ATOM 778 C C . LEU A 1 100 ? -8.204 1.117 -16.908 1.00 74.38 100 LEU A C 1
ATOM 780 O O . LEU A 1 100 ? -9.240 0.916 -16.276 1.00 74.38 100 LEU A O 1
ATOM 784 N N . SER A 1 101 ? -7.690 0.211 -17.741 1.00 75.81 101 SER A N 1
ATOM 785 C CA . SER A 1 101 ? -8.332 -1.079 -18.030 1.00 75.81 101 SER A CA 1
ATOM 786 C C . SER A 1 101 ? -8.480 -1.947 -16.772 1.00 75.81 101 SER A C 1
ATOM 788 O O . SER A 1 101 ? -9.521 -2.564 -16.553 1.00 75.81 101 SER A O 1
ATOM 790 N N . ILE A 1 102 ? -7.462 -1.967 -15.902 1.00 78.94 102 ILE A N 1
ATOM 791 C CA . ILE A 1 102 ? -7.520 -2.650 -14.599 1.00 78.94 102 ILE A CA 1
ATOM 792 C C . ILE A 1 102 ? -8.621 -2.041 -13.721 1.00 78.94 102 ILE A C 1
ATOM 794 O O . ILE A 1 102 ? -9.395 -2.781 -13.114 1.00 78.94 102 ILE A O 1
ATOM 798 N N . GLY A 1 103 ? -8.717 -0.709 -13.667 1.00 67.00 103 GLY A N 1
ATOM 799 C CA . GLY A 1 103 ? -9.778 -0.011 -12.938 1.00 67.00 103 GLY A CA 1
ATOM 800 C C . GLY A 1 103 ? -11.179 -0.390 -13.430 1.00 67.00 103 GLY A C 1
ATOM 801 O O . GLY A 1 103 ? -12.044 -0.721 -12.620 1.00 67.00 103 GLY A O 1
ATOM 802 N N . GLN A 1 104 ? -11.382 -0.429 -14.749 1.00 70.88 104 GLN A N 1
ATOM 803 C CA . GLN A 1 104 ? -12.650 -0.836 -15.366 1.00 70.88 104 GLN A CA 1
ATOM 804 C C . GLN A 1 104 ? -13.005 -2.297 -15.058 1.00 70.88 104 GLN A C 1
ATOM 806 O O . GLN A 1 104 ? -14.136 -2.596 -14.677 1.00 70.88 104 GLN A O 1
ATOM 811 N N . LEU A 1 105 ? -12.039 -3.216 -15.159 1.00 74.06 105 LEU A N 1
ATOM 812 C CA . LEU A 1 105 ? -12.259 -4.624 -14.815 1.00 74.06 105 LEU A CA 1
ATOM 813 C C . LEU A 1 105 ? -12.647 -4.793 -13.346 1.00 74.06 105 LEU A C 1
ATOM 815 O O . LEU A 1 105 ? -13.581 -5.533 -13.041 1.00 74.06 105 LEU A O 1
ATOM 819 N N . ARG A 1 106 ? -11.983 -4.075 -12.434 1.00 71.56 106 ARG A N 1
ATOM 820 C CA . ARG A 1 106 ? -12.359 -4.066 -11.015 1.00 71.56 106 ARG A CA 1
ATOM 821 C C . ARG A 1 106 ? -13.781 -3.559 -10.807 1.00 71.56 106 ARG A C 1
ATOM 823 O O . ARG A 1 106 ? -14.519 -4.183 -10.051 1.00 71.56 106 ARG A O 1
ATOM 830 N N . HIS A 1 107 ? -14.176 -2.481 -11.488 1.00 63.97 107 HIS A N 1
ATOM 831 C CA . HIS A 1 107 ? -15.541 -1.959 -11.417 1.00 63.97 107 HIS A CA 1
ATOM 832 C C . HIS A 1 107 ? -16.574 -3.015 -11.848 1.00 63.97 107 HIS A C 1
ATOM 834 O O . HIS A 1 107 ? -17.518 -3.287 -11.110 1.00 63.97 107 HIS A O 1
ATOM 840 N N . HIS A 1 108 ? -16.357 -3.690 -12.981 1.00 68.12 108 HIS A N 1
ATOM 841 C CA . HIS A 1 108 ? -17.257 -4.750 -13.450 1.00 68.12 108 HIS A CA 1
ATOM 842 C C . HIS A 1 108 ? -17.333 -5.961 -12.510 1.00 68.12 108 HIS A C 1
ATOM 844 O O . HIS A 1 108 ? -18.403 -6.551 -12.355 1.00 68.12 108 HIS A O 1
ATOM 850 N N . LEU A 1 109 ? -16.217 -6.341 -11.882 1.00 68.25 109 LEU A N 1
ATOM 851 C CA . LEU A 1 109 ? -16.192 -7.427 -10.900 1.00 68.25 109 LEU A CA 1
ATOM 852 C C . LEU A 1 109 ? -16.913 -7.038 -9.602 1.00 68.25 109 LEU A C 1
ATOM 854 O O . LEU A 1 109 ? -17.652 -7.850 -9.053 1.00 68.25 109 LEU A O 1
ATOM 858 N N . ALA A 1 110 ? -16.746 -5.797 -9.138 1.00 60.06 110 ALA A N 1
ATOM 859 C CA . ALA A 1 110 ? -17.428 -5.286 -7.952 1.00 60.06 110 ALA A CA 1
ATOM 860 C C . ALA A 1 110 ? -18.946 -5.158 -8.163 1.00 60.06 110 ALA A C 1
ATOM 862 O O . ALA A 1 110 ? -19.710 -5.553 -7.287 1.00 60.06 110 ALA A O 1
ATOM 863 N N . ALA A 1 111 ? -19.388 -4.683 -9.333 1.00 59.44 111 ALA A N 1
ATOM 864 C CA . ALA A 1 111 ? -20.810 -4.583 -9.672 1.00 59.44 111 ALA A CA 1
ATOM 865 C C . ALA A 1 111 ? -21.509 -5.956 -9.661 1.00 59.44 111 ALA A C 1
ATOM 867 O O . ALA A 1 111 ? -22.606 -6.094 -9.129 1.00 59.44 111 ALA A O 1
ATOM 868 N N . ARG A 1 112 ? -20.841 -7.002 -10.168 1.00 55.00 112 ARG A N 1
ATOM 869 C CA . ARG A 1 112 ? -21.345 -8.384 -10.088 1.00 55.00 112 ARG A CA 1
ATOM 870 C C . ARG A 1 112 ? -21.351 -8.950 -8.668 1.00 55.00 112 ARG A C 1
ATOM 872 O O . ARG A 1 112 ? -22.238 -9.729 -8.327 1.00 55.00 112 ARG A O 1
ATOM 879 N N . ALA A 1 113 ? -20.372 -8.584 -7.842 1.00 52.00 113 ALA A N 1
ATOM 880 C CA . ALA A 1 113 ? -20.350 -8.993 -6.442 1.00 52.00 113 ALA A CA 1
ATOM 881 C C . ALA A 1 113 ? -21.540 -8.408 -5.660 1.00 52.00 113 ALA A C 1
ATOM 883 O O . ALA A 1 113 ? -22.062 -9.096 -4.790 1.00 52.00 113 ALA A O 1
ATOM 884 N N . ASP A 1 114 ? -22.007 -7.199 -6.002 1.00 44.06 114 ASP A N 1
ATOM 885 C CA . ASP A 1 114 ? -23.218 -6.592 -5.421 1.00 44.06 114 ASP A CA 1
ATOM 886 C C . ASP A 1 114 ? -24.504 -7.327 -5.854 1.00 44.06 114 ASP A C 1
ATOM 888 O O . ASP A 1 114 ? -25.391 -7.534 -5.031 1.00 44.06 114 ASP A O 1
ATOM 892 N N . GLU A 1 115 ? -24.589 -7.817 -7.098 1.00 44.22 115 GLU A N 1
ATOM 893 C CA . GLU A 1 115 ? -25.730 -8.630 -7.571 1.00 44.22 115 GLU A CA 1
ATOM 894 C C . GLU A 1 115 ? -25.796 -10.024 -6.923 1.00 44.22 115 GLU A C 1
ATOM 896 O O . GLU A 1 115 ? -26.872 -10.608 -6.809 1.00 44.22 115 GLU A O 1
ATOM 901 N N . THR A 1 116 ? -24.658 -10.560 -6.472 1.00 43.19 116 THR A N 1
ATOM 902 C CA . THR A 1 116 ? -24.573 -11.906 -5.872 1.00 43.19 116 THR A CA 1
ATOM 903 C C . THR A 1 116 ? -24.685 -11.875 -4.339 1.00 43.19 116 THR A C 1
ATOM 905 O O . THR A 1 116 ? -24.676 -12.916 -3.685 1.00 43.19 116 THR A O 1
ATOM 908 N N . ARG A 1 117 ? -24.805 -10.687 -3.730 1.00 43.25 117 ARG A N 1
ATOM 909 C CA . ARG A 1 117 ? -24.820 -10.505 -2.272 1.00 43.25 117 ARG A CA 1
ATOM 910 C C . ARG A 1 117 ? -26.244 -10.516 -1.715 1.00 43.25 117 ARG A C 1
ATOM 912 O O . ARG A 1 117 ? -26.734 -9.518 -1.197 1.00 43.25 117 ARG A O 1
ATOM 919 N N . LEU A 1 118 ? -26.895 -11.672 -1.811 1.00 42.97 118 LEU A N 1
ATOM 920 C CA . LEU A 1 118 ? -28.119 -11.974 -1.057 1.00 42.97 118 LEU A CA 1
ATOM 921 C C . LEU A 1 118 ? -27.942 -13.089 -0.020 1.00 42.97 118 LEU A C 1
ATOM 923 O O . LEU A 1 118 ? -28.883 -13.354 0.719 1.00 42.97 118 LEU A O 1
ATOM 927 N N . ASP A 1 119 ? -26.730 -13.630 0.139 1.00 33.38 119 ASP A N 1
ATOM 928 C CA . ASP A 1 119 ? -26.421 -14.565 1.223 1.00 33.38 119 ASP A CA 1
ATOM 929 C C . ASP A 1 119 ? -25.395 -13.968 2.210 1.00 33.38 119 ASP A C 1
ATOM 931 O O . ASP A 1 119 ? -24.268 -13.637 1.825 1.00 33.38 119 ASP A O 1
ATOM 935 N N . PRO A 1 120 ? -25.768 -13.779 3.490 1.00 39.69 120 PRO A N 1
ATOM 936 C CA . PRO A 1 120 ? -24.859 -13.324 4.534 1.00 39.69 120 PRO A CA 1
ATOM 937 C C . PRO A 1 120 ? -24.015 -14.491 5.078 1.00 39.69 120 PRO A C 1
ATOM 939 O O . PRO A 1 120 ? -24.534 -15.370 5.760 1.00 39.69 120 PRO A O 1
ATOM 942 N N . ASP A 1 121 ? -22.705 -14.468 4.828 1.00 37.91 121 ASP A N 1
ATOM 943 C CA . ASP A 1 121 ? -21.705 -15.322 5.499 1.00 37.91 121 ASP A CA 1
ATOM 944 C C . ASP A 1 121 ? -21.276 -14.688 6.858 1.00 37.91 121 ASP A C 1
ATOM 946 O O . ASP A 1 121 ? -21.526 -13.498 7.104 1.00 37.91 121 ASP A O 1
ATOM 950 N N . PRO A 1 122 ? -20.729 -15.440 7.831 1.00 41.94 122 PRO A N 1
ATOM 951 C CA . PRO A 1 122 ? -21.185 -15.512 9.206 1.00 41.94 122 PRO A CA 1
ATOM 952 C C . PRO A 1 122 ? -20.426 -14.501 10.076 1.00 41.94 122 PRO A C 1
ATOM 954 O O . PRO A 1 122 ? -19.459 -14.811 10.767 1.00 41.94 122 PRO A O 1
ATOM 957 N N . CYS A 1 123 ? -20.876 -13.253 10.043 1.00 43.16 123 CYS A N 1
ATOM 958 C CA . CYS A 1 123 ? -20.648 -12.258 11.095 1.00 43.16 123 CYS A CA 1
ATOM 959 C C . CYS A 1 123 ? -21.940 -11.458 11.319 1.00 43.16 123 CYS A C 1
ATOM 961 O O . CYS A 1 123 ? -21.948 -10.228 11.323 1.00 43.16 123 CYS A O 1
ATOM 963 N N . SER A 1 124 ? -23.059 -12.167 11.467 1.00 44.91 124 SER A N 1
ATOM 964 C CA . SER A 1 124 ? -24.367 -11.606 11.806 1.00 44.91 124 SER A CA 1
ATOM 965 C C . SER A 1 124 ? -24.371 -11.129 13.269 1.00 44.91 124 SER A C 1
ATOM 967 O O . SER A 1 124 ? -24.125 -11.927 14.165 1.00 44.91 124 SER A O 1
ATOM 969 N N . GLY A 1 125 ? -24.652 -9.874 13.612 1.00 47.62 125 GLY A N 1
ATOM 970 C CA . GLY A 1 125 ? -25.417 -8.897 12.846 1.00 47.62 125 GLY A CA 1
ATOM 971 C C . GLY A 1 125 ? -24.665 -7.637 12.401 1.00 47.62 125 GLY A C 1
ATOM 972 O O . GLY A 1 125 ? -23.485 -7.442 12.710 1.00 47.62 125 GLY A O 1
ATOM 973 N N . PRO A 1 126 ? -25.371 -6.753 11.674 1.00 50.28 126 PRO A N 1
ATOM 974 C CA . PRO A 1 126 ? -24.902 -5.403 11.421 1.00 50.28 126 PRO A CA 1
ATOM 975 C C . PRO A 1 126 ? -24.680 -4.703 12.763 1.00 50.28 126 PRO A C 1
ATOM 977 O O . PRO A 1 126 ? -25.621 -4.516 13.533 1.00 50.28 126 PRO A O 1
ATOM 980 N N . ALA A 1 127 ? -23.448 -4.276 13.041 1.00 58.00 127 ALA A N 1
ATOM 981 C CA . ALA A 1 127 ? -23.232 -3.224 14.025 1.00 58.00 127 ALA A CA 1
ATOM 982 C C . ALA A 1 127 ? -23.691 -1.911 13.379 1.00 58.00 127 ALA A C 1
ATOM 984 O O . ALA A 1 127 ? -22.885 -1.118 12.893 1.00 58.00 127 ALA A O 1
ATOM 985 N N . ALA A 1 128 ? -25.012 -1.765 13.265 1.00 73.75 128 ALA A N 1
ATOM 986 C CA . ALA A 1 128 ? -25.631 -0.550 12.792 1.00 73.75 128 ALA A CA 1
ATOM 987 C C . ALA A 1 128 ? -25.424 0.502 13.876 1.00 73.75 128 ALA A C 1
ATOM 989 O O . ALA A 1 128 ? -25.928 0.369 14.991 1.00 73.75 128 ALA A O 1
ATOM 990 N N . ILE A 1 129 ? -24.649 1.528 13.555 1.00 83.75 129 ILE A N 1
ATOM 991 C CA . ILE A 1 129 ? -24.414 2.647 14.460 1.00 83.75 129 ILE A CA 1
ATOM 992 C C . ILE A 1 129 ? -25.172 3.853 13.939 1.00 83.75 129 ILE A C 1
ATOM 994 O O . ILE A 1 129 ? -25.163 4.154 12.743 1.00 83.75 129 ILE A O 1
ATOM 998 N N . ALA A 1 130 ? -25.856 4.530 14.850 1.00 86.88 130 ALA A N 1
ATOM 999 C CA . ALA A 1 130 ? -26.580 5.744 14.550 1.00 86.88 130 ALA A CA 1
ATOM 1000 C C . ALA A 1 130 ? -26.447 6.709 15.723 1.00 86.88 130 ALA A C 1
ATOM 1002 O O . ALA A 1 130 ? -26.803 6.367 16.850 1.00 86.88 130 ALA A O 1
ATOM 1003 N N . PHE A 1 131 ? -25.954 7.909 15.447 1.00 90.69 131 PHE A N 1
ATOM 1004 C CA . PHE A 1 131 ? -25.748 8.952 16.445 1.00 90.69 131 PHE A CA 1
ATOM 1005 C C . PHE A 1 131 ? -25.745 10.325 15.785 1.00 90.69 131 PHE A C 1
ATOM 1007 O O . PHE A 1 131 ? -25.562 10.448 14.573 1.00 90.69 131 PHE A O 1
ATOM 1014 N N . ASP A 1 132 ? -25.957 11.356 16.591 1.00 90.94 132 ASP A N 1
ATOM 1015 C CA . ASP A 1 132 ? -25.932 12.734 16.118 1.00 90.94 132 ASP A CA 1
ATOM 1016 C C . ASP A 1 132 ? -24.484 13.215 16.084 1.00 90.94 132 ASP A C 1
ATOM 1018 O O . ASP A 1 132 ? -23.7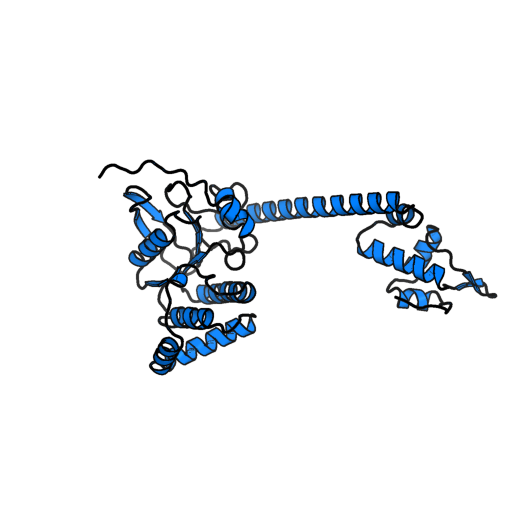20 13.015 17.035 1.00 90.94 132 ASP A O 1
ATOM 1022 N N . LEU A 1 133 ? -24.074 13.811 14.968 1.00 89.25 133 LEU A N 1
ATOM 1023 C CA . LEU A 1 133 ? -22.704 14.260 14.805 1.00 89.25 133 LEU A CA 1
ATOM 1024 C C . LEU A 1 133 ? -22.499 15.591 15.537 1.00 89.25 133 LEU A C 1
ATOM 1026 O O . LEU A 1 133 ? -23.077 16.602 15.146 1.00 89.25 133 LEU A O 1
ATOM 1030 N N . PRO A 1 134 ? -21.634 15.654 16.558 1.00 87.44 134 PRO A N 1
ATOM 1031 C CA . PRO A 1 134 ? -21.308 16.909 17.222 1.00 87.44 134 PRO A CA 1
ATOM 1032 C C . PRO A 1 134 ? -20.533 17.839 16.277 1.00 87.44 134 PRO A C 1
ATOM 1034 O O . PRO A 1 134 ? -20.225 17.503 15.133 1.00 87.44 134 PRO A O 1
ATOM 1037 N N . TRP A 1 135 ? -20.134 19.013 16.766 1.00 82.81 135 TRP A N 1
ATOM 1038 C CA . TRP A 1 135 ? -19.201 19.875 16.037 1.00 82.81 135 TRP A CA 1
ATOM 1039 C C . TRP A 1 135 ? -17.993 19.059 15.508 1.00 82.81 135 TRP A C 1
ATOM 1041 O O . TRP A 1 135 ? -17.402 18.286 16.275 1.00 82.81 135 TRP A O 1
ATOM 1051 N N . PRO A 1 136 ? -17.590 19.192 14.228 1.00 86.12 136 PRO A N 1
ATOM 1052 C CA . PRO A 1 136 ? -17.932 20.271 13.295 1.00 86.12 136 PRO A CA 1
ATOM 1053 C C . PRO A 1 136 ? -19.165 20.046 12.391 1.00 86.12 136 PRO A C 1
ATOM 1055 O O . PRO A 1 136 ? -19.395 20.861 11.506 1.00 86.12 136 PRO A O 1
ATOM 1058 N N . TRP A 1 137 ? -19.966 18.997 12.600 1.00 85.00 137 TRP A N 1
ATOM 1059 C CA . TRP A 1 137 ? -21.044 18.579 11.679 1.00 85.00 137 TRP A CA 1
ATOM 1060 C C . TRP A 1 137 ? -22.464 19.015 12.096 1.00 85.00 137 TRP A C 1
ATOM 1062 O O . TRP A 1 137 ? -23.453 18.442 11.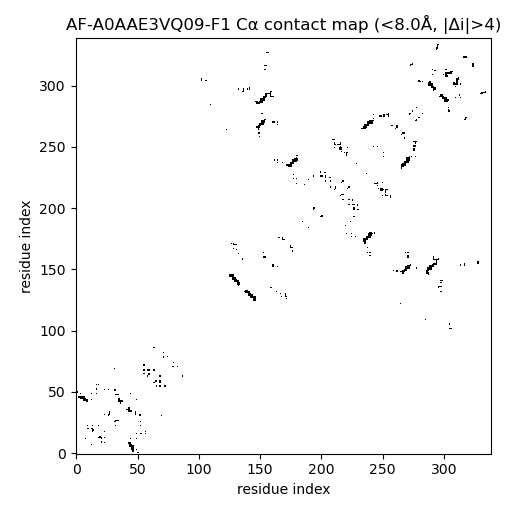650 1.00 85.00 137 TRP A O 1
ATOM 1072 N N . ASN A 1 138 ? -22.580 20.024 12.964 1.00 80.06 138 ASN A N 1
ATOM 1073 C CA . ASN A 1 138 ? -23.839 20.710 13.301 1.00 80.06 138 ASN A CA 1
ATOM 1074 C C . ASN A 1 138 ? -25.024 19.837 13.778 1.00 80.06 138 ASN A C 1
ATOM 1076 O O . ASN A 1 138 ? -26.169 20.267 13.668 1.00 80.06 138 ASN A O 1
ATOM 1080 N N . GLY A 1 139 ? -24.788 18.652 14.339 1.00 81.94 139 GLY A N 1
ATOM 1081 C CA . GLY A 1 139 ? -25.851 17.800 14.881 1.00 81.94 139 GLY A CA 1
ATOM 1082 C C . GLY A 1 139 ? -26.549 16.909 13.852 1.00 81.94 139 GLY A C 1
ATOM 1083 O O . GLY A 1 139 ? -27.563 16.305 14.192 1.00 81.94 139 GLY A O 1
ATOM 1084 N N . GLU A 1 140 ? -26.054 16.811 12.611 1.00 84.38 140 GLU A N 1
ATOM 1085 C CA . GLU A 1 140 ? -26.658 15.934 11.599 1.00 84.38 140 GLU A CA 1
ATOM 1086 C C . GLU A 1 140 ? -26.656 14.463 12.049 1.00 84.38 140 GLU A C 1
ATOM 1088 O O . GLU A 1 140 ? -25.687 13.970 12.635 1.00 84.38 140 GLU A O 1
ATOM 1093 N N . ARG A 1 141 ? -27.745 13.740 11.760 1.00 87.00 141 ARG A N 1
ATOM 1094 C CA . ARG A 1 141 ? -27.862 12.320 12.101 1.00 87.00 141 ARG A CA 1
ATOM 1095 C C . ARG A 1 141 ? -26.963 11.494 11.188 1.00 87.00 141 ARG A C 1
ATOM 1097 O O . ARG A 1 141 ? -27.226 11.372 9.995 1.00 87.00 141 ARG A O 1
ATOM 1104 N N . PHE A 1 142 ? -25.953 10.854 11.761 1.00 88.94 142 PHE A N 1
ATOM 1105 C CA . PHE A 1 142 ? -25.135 9.878 11.056 1.00 88.94 142 PHE A CA 1
ATOM 1106 C C . PHE A 1 142 ? -25.698 8.478 11.247 1.00 88.94 142 PHE A C 1
ATOM 1108 O O . PHE A 1 142 ? -26.071 8.091 12.356 1.00 88.94 142 PHE A O 1
ATOM 1115 N N . THR A 1 143 ? -25.741 7.709 10.161 1.00 86.56 143 THR A N 1
ATOM 1116 C CA . THR A 1 143 ? -26.107 6.294 10.194 1.00 86.56 143 THR A CA 1
ATOM 1117 C C . THR A 1 143 ? -25.110 5.496 9.370 1.00 86.56 143 THR A C 1
ATOM 1119 O O . THR A 1 143 ? -24.791 5.853 8.238 1.00 86.56 143 THR A O 1
ATOM 1122 N N . LEU A 1 144 ? -24.618 4.404 9.944 1.00 84.50 144 LEU A N 1
ATOM 1123 C CA . LEU A 1 144 ? -23.828 3.414 9.234 1.00 84.50 144 LEU A CA 1
ATOM 1124 C C . LEU A 1 144 ? -24.512 2.060 9.421 1.00 84.50 144 LEU A C 1
ATOM 1126 O O . LEU A 1 144 ? -24.357 1.452 10.479 1.00 84.50 144 LEU A O 1
ATOM 1130 N N . PRO A 1 145 ? -25.292 1.593 8.430 1.00 69.25 145 PRO A N 1
ATOM 1131 C CA . PRO A 1 145 ? -26.106 0.389 8.575 1.00 69.25 145 PRO A CA 1
ATOM 1132 C C . PRO A 1 145 ? -25.262 -0.885 8.659 1.00 69.25 145 PRO A C 1
ATOM 1134 O O . PRO A 1 145 ? -25.690 -1.858 9.268 1.00 69.25 145 PRO A O 1
ATOM 1137 N N . VAL A 1 146 ? -24.059 -0.886 8.075 1.00 73.38 146 VAL A N 1
ATOM 1138 C CA . VAL A 1 146 ? -23.134 -2.021 8.117 1.00 73.38 146 VAL A CA 1
ATOM 1139 C C . VAL A 1 146 ? -21.725 -1.518 8.401 1.00 73.38 146 VAL A C 1
ATOM 1141 O O . VAL A 1 146 ? -21.111 -0.846 7.570 1.00 73.38 146 VAL A O 1
ATOM 1144 N N . LEU A 1 147 ? -21.191 -1.881 9.568 1.00 77.81 147 LEU A N 1
ATOM 1145 C CA . LEU A 1 147 ? -19.768 -1.751 9.854 1.00 77.81 147 LEU A CA 1
ATOM 1146 C C . LEU A 1 147 ? -19.034 -2.988 9.322 1.00 77.81 147 LEU A C 1
ATOM 1148 O O . LEU A 1 147 ? -19.170 -4.087 9.868 1.00 77.81 147 LEU A O 1
ATOM 1152 N N . GLY A 1 148 ? -18.261 -2.799 8.251 1.00 77.81 148 GLY A N 1
ATOM 1153 C CA . GLY A 1 148 ? -17.400 -3.841 7.699 1.00 77.81 148 GLY A CA 1
ATOM 1154 C C . GLY A 1 148 ? -16.353 -4.282 8.721 1.00 77.81 148 GLY A C 1
ATOM 1155 O O . GLY A 1 148 ? -15.909 -3.491 9.558 1.00 77.81 148 GLY A O 1
ATOM 1156 N N . ALA A 1 149 ? -15.936 -5.547 8.654 1.00 85.06 149 ALA A N 1
ATOM 1157 C CA . ALA A 1 149 ? -14.969 -6.090 9.605 1.00 85.06 149 ALA A CA 1
ATOM 1158 C C . ALA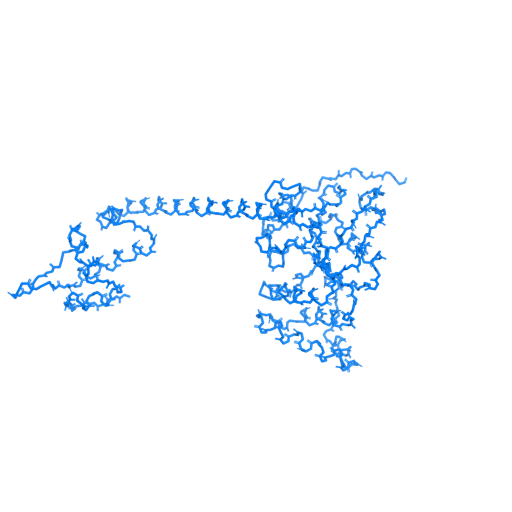 A 1 149 ? -13.602 -5.383 9.542 1.00 85.06 149 ALA A C 1
ATOM 1160 O O . ALA A 1 149 ? -12.901 -5.302 10.550 1.00 85.06 149 ALA A O 1
ATOM 1161 N N . LEU A 1 150 ? -13.275 -4.795 8.387 1.00 89.06 150 LEU A N 1
ATOM 1162 C CA . LEU A 1 150 ? -12.242 -3.775 8.248 1.00 89.06 150 LEU A CA 1
ATOM 1163 C C . LEU A 1 150 ? -12.886 -2.466 7.800 1.00 89.06 150 LEU A C 1
ATOM 1165 O O . LEU A 1 150 ? -13.406 -2.379 6.689 1.00 89.06 150 LEU A O 1
ATOM 1169 N N . THR A 1 151 ? -12.828 -1.443 8.641 1.00 91.94 151 THR A N 1
ATOM 1170 C CA . THR A 1 151 ? -13.309 -0.103 8.303 1.00 91.94 151 THR A CA 1
ATOM 1171 C C . THR A 1 151 ? -12.151 0.884 8.356 1.00 91.94 151 THR A C 1
ATOM 1173 O O . THR A 1 151 ? -11.422 0.941 9.339 1.00 91.94 151 THR A O 1
ATOM 1176 N N . PHE A 1 152 ? -11.981 1.691 7.317 1.00 94.44 152 PHE A N 1
ATOM 1177 C CA . PHE A 1 152 ? -10.994 2.761 7.261 1.00 94.44 152 PHE A CA 1
ATOM 1178 C C . PHE A 1 152 ? -11.685 4.106 7.414 1.00 94.44 152 PHE A C 1
ATOM 1180 O O . PHE A 1 152 ? -12.652 4.381 6.716 1.00 94.44 152 PHE A O 1
ATOM 1187 N N . VAL A 1 153 ? -11.178 4.963 8.290 1.00 95.12 153 VAL A N 1
ATOM 1188 C CA . VAL A 1 153 ? -11.636 6.343 8.453 1.00 95.12 153 VAL A CA 1
ATOM 1189 C C . VAL A 1 153 ? -10.544 7.266 7.920 1.00 95.12 153 VAL A C 1
ATOM 1191 O O . VAL A 1 153 ? -9.441 7.342 8.465 1.00 95.12 153 VAL A O 1
ATOM 1194 N N . VAL A 1 154 ? -10.850 7.979 6.842 1.00 94.75 154 VAL A N 1
ATOM 1195 C CA . VAL A 1 154 ? -9.898 8.801 6.091 1.00 94.75 154 VAL A CA 1
ATOM 1196 C C . VAL A 1 154 ? -10.410 10.231 6.021 1.00 94.75 154 VAL A C 1
ATOM 1198 O O . VAL A 1 154 ? -11.599 10.482 5.884 1.00 94.75 154 VAL A O 1
ATOM 1201 N N . GLY A 1 155 ? -9.510 11.202 6.098 1.00 91.69 155 GLY A N 1
ATOM 1202 C CA . GLY A 1 155 ? -9.864 12.602 5.896 1.00 91.69 155 GLY A CA 1
ATOM 1203 C C . GLY A 1 155 ? -8.679 13.530 6.137 1.00 91.69 155 GLY A C 1
ATOM 1204 O O . GLY A 1 155 ? -7.725 13.150 6.834 1.00 91.69 155 GLY A O 1
ATOM 1205 N N . PRO A 1 156 ? -8.715 14.763 5.613 1.00 87.88 156 PRO A N 1
ATOM 1206 C CA . PRO A 1 156 ? -7.644 15.734 5.790 1.00 87.88 156 PRO A CA 1
ATOM 1207 C C . PRO A 1 156 ? -7.495 16.153 7.258 1.00 87.88 156 PRO A C 1
ATOM 1209 O O . PRO A 1 156 ? -8.303 15.790 8.126 1.00 87.88 156 PRO A O 1
ATOM 1212 N N . LEU A 1 157 ? -6.415 16.866 7.580 1.00 83.75 157 LEU A N 1
ATOM 1213 C CA . LEU A 1 157 ? -6.212 17.414 8.921 1.00 83.75 157 LEU A CA 1
ATOM 1214 C C . LEU A 1 157 ? -7.386 18.343 9.289 1.00 83.75 157 LEU A C 1
ATOM 1216 O O . LEU A 1 157 ? -7.867 19.094 8.450 1.00 83.75 157 LEU A O 1
ATOM 1220 N N . GLY A 1 158 ? -7.893 18.250 10.521 1.00 83.00 158 GLY A N 1
ATOM 1221 C CA . GLY A 1 158 ? -9.011 19.090 10.978 1.00 83.00 158 GLY A CA 1
ATOM 1222 C C . GLY A 1 158 ? -10.413 18.705 10.474 1.00 83.00 158 GLY A C 1
ATOM 1223 O O . GLY A 1 158 ? -11.378 19.341 10.882 1.00 83.00 158 GLY A O 1
ATOM 1224 N N . SER A 1 159 ? -10.567 17.644 9.672 1.00 87.56 159 SER A N 1
ATOM 1225 C CA . SER A 1 159 ? -11.878 17.148 9.185 1.00 87.56 159 SER A CA 1
ATOM 1226 C C . SER A 1 159 ? -12.783 16.521 10.254 1.00 87.56 159 SER A C 1
ATOM 1228 O O . SER A 1 159 ? -13.895 16.105 9.960 1.00 87.56 159 SER A O 1
ATOM 1230 N N . GLY A 1 160 ? -12.300 16.377 11.491 1.00 88.06 160 GLY A N 1
ATOM 1231 C CA . GLY A 1 160 ? -13.041 15.722 12.571 1.00 88.06 160 GLY A CA 1
ATOM 1232 C C . GLY A 1 160 ? -12.895 14.196 12.632 1.00 88.06 160 GLY A C 1
ATOM 1233 O O . GLY A 1 160 ? -13.375 13.608 13.591 1.00 88.06 160 GLY A O 1
ATOM 1234 N N . LYS A 1 161 ? -12.173 13.534 11.713 1.00 90.75 161 LYS A N 1
ATOM 1235 C CA . LYS A 1 161 ? -12.003 12.058 11.685 1.00 90.75 161 LYS A CA 1
ATOM 1236 C C . LYS A 1 161 ? -11.727 11.377 13.039 1.00 90.75 161 LYS A C 1
ATOM 1238 O O . LYS A 1 161 ? -12.387 10.396 13.356 1.00 90.75 161 LYS A O 1
ATOM 1243 N N . THR A 1 162 ? -10.838 11.916 13.878 1.00 90.06 162 THR A N 1
ATOM 1244 C CA . THR A 1 162 ? -10.568 11.373 15.226 1.00 90.06 162 THR A CA 1
ATOM 1245 C C . THR A 1 162 ? -11.788 11.460 16.144 1.00 90.06 162 THR A C 1
ATOM 1247 O O . THR A 1 162 ? -12.022 10.567 16.952 1.00 90.06 162 THR A O 1
ATOM 1250 N N . ARG A 1 163 ? -12.596 12.519 16.020 1.00 90.94 163 ARG A N 1
ATOM 1251 C CA . ARG A 1 163 ? -13.858 12.651 16.754 1.00 90.94 163 ARG A CA 1
ATOM 1252 C C . ARG A 1 163 ? -14.882 11.630 16.263 1.00 90.94 163 ARG A C 1
ATOM 1254 O O . ARG A 1 163 ? -15.481 10.966 17.097 1.00 90.94 163 ARG A O 1
ATOM 1261 N N . LEU A 1 164 ? -15.013 11.446 14.946 1.00 91.56 164 LEU A N 1
ATOM 1262 C CA . LEU A 1 164 ? -15.869 10.396 14.382 1.00 91.56 164 LEU A CA 1
ATOM 1263 C C . LEU A 1 164 ? -15.466 9.014 14.911 1.00 91.56 164 LEU A C 1
ATOM 1265 O O . LEU A 1 164 ? -16.312 8.258 15.365 1.00 91.56 164 LEU A O 1
ATOM 1269 N N . ALA A 1 165 ? -14.172 8.704 14.919 1.00 91.00 165 ALA A N 1
ATOM 1270 C CA . ALA A 1 165 ? -13.657 7.429 15.408 1.00 91.00 165 ALA A CA 1
ATOM 1271 C C . ALA A 1 165 ? -13.973 7.154 16.883 1.00 91.00 165 ALA A C 1
ATOM 1273 O O . ALA A 1 165 ? -14.263 6.019 17.253 1.00 91.00 165 ALA A O 1
ATOM 1274 N N . ARG A 1 166 ? -13.935 8.193 17.724 1.00 90.94 166 ARG A N 1
ATOM 1275 C CA . ARG A 1 166 ? -14.338 8.088 19.130 1.00 90.94 166 ARG A CA 1
ATOM 1276 C C . ARG A 1 166 ? -15.826 7.831 19.272 1.00 90.94 166 ARG A C 1
ATOM 1278 O O . ARG A 1 166 ? -16.190 6.911 19.986 1.00 90.94 166 ARG A O 1
ATOM 1285 N N . LEU A 1 167 ? -16.657 8.558 18.528 1.00 91.25 167 LEU A N 1
ATOM 1286 C CA . LEU A 1 167 ? -18.103 8.327 18.522 1.00 91.25 167 LEU A CA 1
ATOM 1287 C C . LEU A 1 167 ? -18.432 6.902 18.071 1.00 91.25 167 LEU A C 1
ATOM 1289 O O . LEU A 1 167 ? -19.230 6.231 18.712 1.00 91.25 167 LEU A O 1
ATOM 1293 N N . ILE A 1 168 ? -17.761 6.406 17.026 1.00 90.31 168 ILE A N 1
ATOM 1294 C CA . ILE A 1 168 ? -17.867 5.004 16.604 1.00 90.31 168 ILE A CA 1
ATOM 1295 C C . ILE A 1 168 ? -17.507 4.074 17.772 1.00 90.31 168 ILE A C 1
ATOM 1297 O O . ILE A 1 168 ? -18.258 3.154 18.066 1.00 90.31 168 ILE A O 1
ATOM 1301 N N . SER A 1 169 ? -16.401 4.332 18.475 1.00 90.19 169 SER A N 1
ATOM 1302 C CA . SER A 1 169 ? -15.981 3.521 19.624 1.00 90.19 169 SER A CA 1
ATOM 1303 C C . SER A 1 169 ? -16.955 3.556 20.805 1.00 90.19 169 SER A C 1
ATOM 1305 O O . SER A 1 169 ? -17.037 2.574 21.531 1.00 90.19 169 SER A O 1
ATOM 1307 N N . GLU A 1 170 ? -17.652 4.668 21.025 1.00 90.56 170 GLU A N 1
ATOM 1308 C CA . GLU A 1 170 ? -18.630 4.835 22.109 1.00 90.56 170 GLU A CA 1
ATOM 1309 C C . GLU A 1 170 ? -19.955 4.118 21.813 1.00 90.56 170 GLU A C 1
ATOM 1311 O O . GLU A 1 170 ? -20.645 3.691 22.735 1.00 90.56 170 GLU A O 1
ATOM 1316 N N . HIS A 1 171 ? -20.299 3.961 20.532 1.00 88.06 171 HIS A N 1
ATOM 1317 C CA . HIS A 1 171 ? -21.558 3.355 20.083 1.00 88.06 171 HIS A CA 1
ATOM 1318 C C . HIS A 1 171 ? -21.415 1.886 19.662 1.00 88.06 171 HIS A C 1
ATOM 1320 O O . HIS A 1 171 ? -22.395 1.269 19.242 1.00 88.06 171 HIS A O 1
ATOM 1326 N N . LEU A 1 172 ? -20.213 1.318 19.765 1.00 83.81 172 LEU A N 1
ATOM 1327 C CA . LEU A 1 172 ? -19.952 -0.092 19.501 1.00 83.81 172 LEU A CA 1
ATOM 1328 C C . LEU A 1 172 ? -19.732 -0.849 20.818 1.00 83.81 172 LEU A C 1
ATOM 1330 O O . LEU A 1 172 ? -18.906 -0.424 21.633 1.00 83.81 172 LEU A O 1
ATOM 1334 N N . PRO A 1 173 ? -20.410 -1.992 21.031 1.00 77.56 173 PRO A N 1
ATOM 1335 C CA . PRO A 1 173 ? -20.211 -2.793 22.232 1.00 77.56 173 PRO A CA 1
ATOM 1336 C C . PRO A 1 173 ? -18.774 -3.319 22.289 1.00 77.56 173 PRO A C 1
ATOM 1338 O O . PRO A 1 173 ? -18.194 -3.653 21.257 1.00 77.56 173 PRO A O 1
ATOM 1341 N N . GLU A 1 174 ? -18.217 -3.392 23.501 1.00 84.50 174 GLU A N 1
ATOM 1342 C CA . GLU A 1 174 ? -16.912 -4.018 23.765 1.00 84.50 174 GLU A CA 1
ATOM 1343 C C . GLU A 1 174 ? -15.802 -3.496 22.836 1.00 84.50 174 GLU A C 1
ATOM 1345 O O . GLU A 1 174 ? -15.095 -4.250 22.163 1.00 84.50 174 GLU A O 1
ATOM 1350 N N . THR A 1 175 ? -15.671 -2.168 22.768 1.00 88.75 175 THR A N 1
ATOM 1351 C CA . THR A 1 175 ? -14.698 -1.514 21.890 1.00 88.75 175 THR A CA 1
ATOM 1352 C C . THR A 1 175 ? -13.516 -0.947 22.654 1.00 88.75 175 THR A C 1
ATOM 1354 O O . THR A 1 175 ? -13.655 -0.306 23.695 1.00 88.75 175 THR A O 1
ATOM 1357 N N . ARG A 1 176 ? -12.325 -1.130 22.086 1.00 91.62 176 ARG A N 1
ATOM 1358 C CA . ARG A 1 176 ? -11.078 -0.558 22.577 1.00 91.62 176 ARG A CA 1
ATOM 1359 C C . ARG A 1 176 ? -10.559 0.505 21.615 1.00 91.62 176 ARG A C 1
ATOM 1361 O O . ARG A 1 176 ? -10.255 0.211 20.461 1.00 91.62 176 ARG A O 1
ATOM 1368 N N . PHE A 1 177 ? -10.385 1.723 22.116 1.00 91.88 177 PHE A N 1
ATOM 1369 C CA . PHE A 1 177 ? -9.756 2.816 21.376 1.00 91.88 177 PHE A CA 1
ATOM 1370 C C . PHE A 1 177 ? -8.242 2.855 21.640 1.00 91.88 177 PHE A C 1
ATOM 1372 O O . PHE A 1 177 ? -7.809 2.911 22.792 1.00 91.88 177 PHE A O 1
ATOM 1379 N N . LEU A 1 178 ? -7.431 2.838 20.581 1.00 92.00 178 LEU A N 1
ATOM 1380 C CA . LEU A 1 178 ? -5.967 2.888 20.613 1.00 92.00 178 LEU A CA 1
ATOM 1381 C C . LEU A 1 178 ? -5.476 4.217 20.007 1.00 92.00 178 LEU A C 1
ATOM 1383 O O . LEU A 1 178 ? -5.371 4.330 18.784 1.00 92.00 178 LEU A O 1
ATOM 1387 N N . PRO A 1 179 ? -5.182 5.240 20.830 1.00 89.25 179 PRO A N 1
ATOM 1388 C CA . PRO A 1 179 ? -4.814 6.572 20.356 1.00 89.25 179 PRO A CA 1
ATOM 1389 C C . PRO A 1 179 ? -3.322 6.681 19.989 1.00 89.25 179 PRO A C 1
ATOM 1391 O O . PRO A 1 179 ? -2.585 7.356 20.702 1.00 89.25 179 PRO A O 1
ATOM 1394 N N . MET A 1 180 ? -2.844 6.032 18.921 1.00 87.88 180 MET A N 1
ATOM 1395 C CA . MET A 1 180 ? -1.399 5.794 18.707 1.00 87.88 180 MET A CA 1
ATOM 1396 C C . MET A 1 180 ? -0.519 7.055 18.705 1.00 87.88 180 MET A C 1
ATOM 1398 O O . MET A 1 180 ? 0.582 7.015 19.241 1.00 87.88 180 MET A O 1
ATOM 1402 N N . GLU A 1 181 ? -0.997 8.189 18.182 1.00 77.25 181 GLU A N 1
ATOM 1403 C CA . GLU A 1 181 ? -0.278 9.480 18.241 1.00 77.25 181 GLU A CA 1
ATOM 1404 C C . GLU A 1 181 ? -0.101 10.044 19.660 1.00 77.25 181 GLU A C 1
ATOM 1406 O O . GLU A 1 181 ? 0.785 10.860 19.902 1.00 77.25 181 GLU A O 1
ATOM 1411 N N . ARG A 1 182 ? -0.976 9.654 20.591 1.00 71.75 182 ARG A N 1
ATOM 1412 C CA . ARG A 1 182 ? -0.999 10.136 21.981 1.00 71.75 182 ARG A CA 1
ATOM 1413 C C . ARG A 1 182 ? -0.456 9.103 22.961 1.00 71.75 182 ARG A C 1
ATOM 1415 O O . ARG A 1 182 ? -0.365 9.395 24.153 1.00 71.75 182 ARG A O 1
ATOM 1422 N N . VAL A 1 183 ? -0.127 7.901 22.483 1.00 67.62 183 VAL A N 1
ATOM 1423 C CA . VAL A 1 183 ? 0.546 6.880 23.283 1.00 67.62 183 VAL A CA 1
ATOM 1424 C C . VAL A 1 183 ? 1.991 7.330 23.488 1.00 67.62 183 VAL A C 1
ATOM 1426 O O . VAL A 1 183 ? 2.876 7.055 22.684 1.00 67.62 183 VAL A O 1
ATOM 1429 N N . ASN A 1 184 ? 2.210 8.021 24.603 1.00 62.50 184 ASN A N 1
ATOM 1430 C CA . ASN A 1 184 ? 3.527 8.316 25.163 1.00 62.50 184 ASN A CA 1
ATOM 1431 C C . ASN A 1 184 ? 3.890 7.308 26.269 1.00 62.50 184 ASN A C 1
ATOM 1433 O O . ASN A 1 184 ? 4.600 7.662 27.201 1.00 62.50 184 ASN A O 1
ATOM 1437 N N . GLU A 1 185 ? 3.364 6.075 26.212 1.00 71.31 185 GLU A N 1
ATOM 1438 C CA . GLU A 1 185 ? 3.725 5.026 27.177 1.00 71.31 185 GLU A CA 1
ATOM 1439 C C . GLU A 1 185 ? 5.239 4.791 27.083 1.00 71.31 185 GLU A C 1
ATOM 1441 O O . GLU A 1 185 ? 5.755 4.407 26.022 1.00 71.31 185 GLU A O 1
ATOM 1446 N N . GLU A 1 186 ? 5.951 5.065 28.177 1.00 77.56 186 GLU A N 1
ATOM 1447 C CA . GLU A 1 186 ? 7.391 4.859 28.249 1.00 77.56 186 GLU A CA 1
ATOM 1448 C C . GLU A 1 186 ? 7.700 3.366 28.045 1.00 77.56 186 GLU A C 1
ATOM 1450 O O . GLU A 1 186 ? 6.954 2.496 28.513 1.00 77.56 186 GLU A O 1
ATOM 1455 N N . PRO A 1 187 ? 8.815 3.003 27.384 1.00 81.00 187 PRO A N 1
ATOM 1456 C CA . PRO A 1 187 ? 9.166 1.601 27.167 1.00 81.00 187 PRO A CA 1
ATOM 1457 C C . PRO A 1 187 ? 9.258 0.780 28.459 1.00 81.00 187 PRO A C 1
ATOM 1459 O O . PRO A 1 187 ? 9.085 -0.437 28.428 1.00 81.00 187 PRO A O 1
ATOM 1462 N N . ALA A 1 188 ? 9.557 1.418 29.594 1.00 82.94 188 ALA A N 1
ATOM 1463 C CA . ALA A 1 188 ? 9.564 0.767 30.900 1.00 82.94 188 ALA A CA 1
ATOM 1464 C C . ALA A 1 188 ? 8.154 0.345 31.343 1.00 82.94 188 ALA A C 1
ATOM 1466 O O . ALA A 1 188 ? 7.974 -0.806 31.742 1.00 82.94 188 ALA A O 1
ATOM 1467 N N . ASP A 1 189 ? 7.162 1.221 31.190 1.00 87.06 189 ASP A N 1
ATOM 1468 C CA . ASP A 1 189 ? 5.778 0.975 31.604 1.00 87.06 189 ASP A CA 1
ATOM 1469 C C . ASP A 1 189 ? 5.137 -0.128 30.764 1.00 87.06 189 ASP A C 1
ATOM 1471 O O . ASP A 1 189 ? 4.552 -1.070 31.302 1.00 87.06 189 ASP A O 1
ATOM 1475 N N . LEU A 1 190 ? 5.352 -0.093 29.444 1.00 87.25 190 LEU A N 1
ATOM 1476 C CA . LEU A 1 190 ? 4.889 -1.149 28.546 1.00 87.25 190 LEU A CA 1
ATOM 1477 C C . LEU A 1 190 ? 5.502 -2.508 28.918 1.00 87.25 190 LEU A C 1
ATOM 1479 O O . LEU A 1 190 ? 4.803 -3.522 28.966 1.00 87.25 190 LEU A O 1
ATOM 1483 N N . ARG A 1 191 ? 6.808 -2.546 29.216 1.00 87.88 191 ARG A N 1
ATOM 1484 C CA . ARG A 1 191 ? 7.475 -3.779 29.666 1.00 87.88 191 ARG A CA 1
ATOM 1485 C C . ARG A 1 191 ? 6.925 -4.260 31.003 1.00 87.88 191 ARG A C 1
ATOM 1487 O O . ARG A 1 191 ? 6.696 -5.459 31.140 1.00 87.88 191 ARG A O 1
ATOM 1494 N N . ALA A 1 192 ? 6.693 -3.360 31.957 1.00 90.12 192 ALA A N 1
ATOM 1495 C CA . ALA A 1 192 ? 6.108 -3.695 33.250 1.00 90.12 192 ALA A CA 1
ATOM 1496 C C . ALA A 1 192 ? 4.692 -4.270 33.085 1.00 90.12 192 ALA A C 1
ATOM 1498 O O . ALA A 1 192 ? 4.386 -5.321 33.648 1.00 90.12 192 ALA A O 1
ATOM 1499 N N . ARG A 1 193 ? 3.863 -3.661 32.229 1.00 89.81 193 ARG A N 1
ATOM 1500 C CA . ARG A 1 193 ? 2.515 -4.141 31.892 1.00 89.81 193 ARG A CA 1
ATOM 1501 C C . ARG A 1 193 ? 2.533 -5.537 31.271 1.00 89.81 193 ARG A C 1
ATOM 1503 O O . ARG A 1 193 ? 1.747 -6.395 31.668 1.00 89.81 193 ARG A O 1
ATOM 1510 N N . LEU A 1 194 ? 3.438 -5.790 30.325 1.00 92.19 194 LEU A N 1
ATOM 1511 C CA . LEU A 1 194 ? 3.602 -7.120 29.728 1.00 92.19 194 LEU A CA 1
ATOM 1512 C C . LEU A 1 194 ? 4.136 -8.137 30.747 1.00 92.19 194 LEU A C 1
ATOM 1514 O O . LEU A 1 194 ? 3.692 -9.280 30.761 1.00 92.19 194 LEU A O 1
ATOM 1518 N N . ALA A 1 195 ? 5.059 -7.741 31.624 1.00 91.69 195 ALA A N 1
ATOM 1519 C CA . ALA A 1 195 ? 5.573 -8.613 32.678 1.00 91.69 195 ALA A CA 1
ATOM 1520 C C . ALA A 1 195 ? 4.491 -8.991 33.704 1.00 91.69 195 ALA A C 1
ATOM 1522 O O . ALA A 1 195 ? 4.471 -10.130 34.164 1.00 91.69 195 ALA A O 1
ATOM 1523 N N . ALA A 1 196 ? 3.573 -8.070 34.012 1.00 94.62 196 ALA A N 1
ATOM 1524 C CA . ALA A 1 196 ? 2.475 -8.293 34.949 1.00 94.62 196 ALA A CA 1
ATOM 1525 C C . ALA A 1 196 ? 1.422 -9.292 34.436 1.00 94.62 196 ALA A C 1
ATOM 1527 O O . ALA A 1 196 ? 0.713 -9.896 35.237 1.00 94.62 196 ALA A O 1
ATOM 1528 N N . VAL A 1 197 ? 1.314 -9.491 33.115 1.00 95.50 197 VAL A N 1
ATOM 1529 C CA . VAL A 1 197 ? 0.312 -10.378 32.502 1.00 95.50 197 VAL A CA 1
ATOM 1530 C C . VAL A 1 197 ? 0.994 -11.370 31.545 1.00 95.50 197 VAL A C 1
ATOM 1532 O O . VAL A 1 197 ? 1.051 -11.127 30.336 1.00 95.50 197 VAL A O 1
ATOM 1535 N N . PRO A 1 198 ? 1.483 -12.527 32.042 1.00 93.62 198 PRO A N 1
ATOM 1536 C CA . PRO A 1 198 ? 2.241 -13.489 31.233 1.00 93.62 198 PRO A CA 1
ATOM 1537 C C . PRO A 1 198 ? 1.504 -13.978 29.978 1.00 93.62 198 PRO A C 1
ATOM 1539 O O . PRO A 1 198 ? 2.107 -14.102 28.913 1.00 93.62 198 PRO A O 1
ATOM 1542 N N . ALA A 1 199 ? 0.188 -14.189 30.070 1.00 93.19 199 ALA A N 1
ATOM 1543 C CA . ALA A 1 199 ? -0.630 -14.601 28.930 1.00 93.19 199 ALA A CA 1
ATOM 1544 C C . ALA A 1 199 ? -0.677 -13.533 27.820 1.00 93.19 199 ALA A C 1
ATOM 1546 O O . ALA A 1 199 ? -0.601 -13.865 26.639 1.00 93.19 199 ALA A O 1
ATOM 1547 N N . LEU A 1 200 ? -0.759 -12.248 28.190 1.00 93.25 200 LEU A N 1
ATOM 1548 C CA . LEU A 1 200 ? -0.691 -11.137 27.237 1.00 93.25 200 LEU A CA 1
ATOM 1549 C C . LEU A 1 200 ? 0.694 -11.076 26.593 1.00 93.25 200 LEU A C 1
ATOM 1551 O O . LEU A 1 200 ? 0.795 -10.967 25.375 1.00 93.25 200 LEU A O 1
ATOM 1555 N N . ARG A 1 201 ? 1.757 -11.199 27.396 1.00 95.75 201 ARG A N 1
ATOM 1556 C CA . ARG A 1 201 ? 3.137 -11.221 26.897 1.00 95.75 201 ARG A CA 1
ATOM 1557 C C . ARG A 1 201 ? 3.360 -12.315 25.857 1.00 95.75 201 ARG A C 1
ATOM 1559 O O . ARG A 1 201 ? 3.993 -12.032 24.846 1.00 95.75 201 ARG A O 1
ATOM 1566 N N . SER A 1 202 ? 2.830 -13.519 26.084 1.00 94.69 202 SER A N 1
ATOM 1567 C CA . SER A 1 202 ? 2.915 -14.619 25.115 1.00 94.69 202 SER A CA 1
ATOM 1568 C C . SER A 1 202 ? 2.227 -14.255 23.800 1.00 94.69 202 SER A C 1
ATOM 1570 O O . SER A 1 202 ? 2.875 -14.256 22.760 1.00 94.69 202 SER A O 1
ATOM 1572 N N . ARG A 1 203 ? 0.956 -13.824 23.844 1.00 94.06 203 ARG A N 1
ATOM 1573 C CA . ARG A 1 203 ? 0.211 -13.441 22.629 1.00 94.06 203 ARG A CA 1
ATOM 1574 C C . ARG A 1 203 ? 0.883 -12.314 21.848 1.00 94.06 203 ARG A C 1
ATOM 1576 O O . ARG A 1 203 ? 0.885 -12.328 20.617 1.00 94.06 203 ARG A O 1
ATOM 1583 N N . VAL A 1 204 ? 1.441 -11.330 22.559 1.00 95.25 204 VAL A N 1
ATOM 1584 C CA . VAL A 1 204 ? 2.186 -10.220 21.952 1.00 95.25 204 VAL A CA 1
ATOM 1585 C C . VAL A 1 204 ? 3.447 -10.730 21.268 1.00 95.25 204 VAL A C 1
ATOM 1587 O O . VAL A 1 204 ? 3.714 -10.322 20.142 1.00 95.25 204 VAL A O 1
ATOM 1590 N N . ALA A 1 205 ? 4.195 -11.636 21.903 1.00 94.25 205 ALA A N 1
ATOM 1591 C CA . ALA A 1 205 ? 5.383 -12.238 21.307 1.00 94.25 205 ALA A CA 1
ATOM 1592 C C . ALA A 1 205 ? 5.045 -13.028 20.031 1.00 94.25 205 ALA A C 1
ATOM 1594 O O . ALA A 1 205 ? 5.693 -12.815 19.009 1.00 94.25 205 ALA A O 1
ATOM 1595 N N . ASP A 1 206 ? 3.994 -13.850 20.059 1.00 93.44 206 ASP A N 1
ATOM 1596 C CA . ASP A 1 206 ? 3.556 -14.645 18.903 1.00 93.44 206 ASP A CA 1
ATOM 1597 C C . ASP A 1 206 ? 3.109 -13.747 17.738 1.00 93.44 206 ASP A C 1
ATOM 1599 O O . ASP A 1 206 ? 3.499 -13.935 16.584 1.00 93.44 206 ASP A O 1
ATOM 1603 N N . SER A 1 207 ? 2.333 -12.706 18.049 1.00 94.38 207 SER A N 1
ATOM 1604 C CA . SER A 1 207 ? 1.845 -11.735 17.063 1.00 94.38 207 SER A CA 1
ATOM 1605 C C . SER A 1 207 ? 2.978 -10.909 16.454 1.00 94.38 207 SER A C 1
ATOM 1607 O O . SER A 1 207 ? 3.001 -10.687 15.244 1.00 94.38 207 SER A O 1
ATOM 1609 N N . LEU A 1 208 ? 3.944 -10.482 17.275 1.00 95.62 208 LEU A N 1
ATOM 1610 C CA . LEU A 1 208 ? 5.142 -9.791 16.802 1.00 95.62 208 LEU A CA 1
ATOM 1611 C C . LEU A 1 208 ? 6.000 -10.697 15.921 1.00 95.62 208 LEU A C 1
ATOM 1613 O O . LEU A 1 208 ? 6.479 -10.234 14.893 1.00 95.62 208 LEU A O 1
ATOM 1617 N N . ALA A 1 209 ? 6.170 -11.972 16.276 1.00 91.12 209 ALA A N 1
ATOM 1618 C CA . ALA A 1 209 ? 6.919 -12.920 15.457 1.00 91.12 209 ALA A CA 1
ATOM 1619 C C . ALA A 1 209 ? 6.296 -13.076 14.060 1.00 91.12 209 ALA A C 1
ATOM 1621 O O . ALA A 1 209 ? 7.019 -13.020 13.066 1.00 91.12 209 ALA A O 1
ATOM 1622 N N . ALA A 1 210 ? 4.964 -13.180 13.972 1.00 87.94 210 ALA A N 1
ATOM 1623 C CA . ALA A 1 210 ? 4.251 -13.220 12.694 1.00 87.94 210 ALA A CA 1
ATOM 1624 C C . ALA A 1 210 ? 4.448 -11.931 11.873 1.00 87.94 210 ALA A C 1
ATOM 1626 O O . ALA A 1 210 ? 4.769 -11.990 10.688 1.00 87.94 210 ALA A O 1
ATOM 1627 N N . LEU A 1 211 ? 4.332 -10.761 12.509 1.00 91.00 211 LEU A N 1
ATOM 1628 C CA . LEU A 1 211 ? 4.563 -9.467 11.857 1.00 91.00 211 LEU A CA 1
ATOM 1629 C C . LEU A 1 211 ? 6.003 -9.320 11.345 1.00 91.00 211 LEU A C 1
ATOM 1631 O O . LEU A 1 211 ? 6.213 -8.830 10.236 1.00 91.00 211 LEU A O 1
ATOM 1635 N N . ILE A 1 212 ? 6.994 -9.750 12.130 1.00 91.44 212 ILE A N 1
ATOM 1636 C CA . ILE A 1 212 ? 8.415 -9.708 11.757 1.00 91.44 212 ILE A CA 1
ATOM 1637 C C . ILE A 1 212 ? 8.697 -10.665 10.596 1.00 91.44 212 ILE A C 1
ATOM 1639 O O . ILE A 1 212 ? 9.400 -10.283 9.661 1.00 91.44 212 ILE A O 1
ATOM 1643 N N . ALA A 1 213 ? 8.117 -11.870 10.607 1.00 82.81 213 ALA A N 1
ATOM 1644 C CA . ALA A 1 213 ? 8.204 -12.805 9.483 1.00 82.81 213 ALA A CA 1
ATOM 1645 C C . ALA A 1 213 ? 7.638 -12.197 8.186 1.00 82.81 213 ALA A C 1
ATOM 1647 O O . ALA A 1 213 ? 8.163 -12.441 7.101 1.00 82.81 213 ALA A O 1
ATOM 1648 N N . ASP A 1 214 ? 6.630 -11.333 8.313 1.00 84.19 214 ASP A N 1
ATOM 1649 C CA . ASP A 1 214 ? 6.036 -10.565 7.220 1.00 84.19 214 ASP A CA 1
ATOM 1650 C C . ASP A 1 214 ? 6.793 -9.272 6.854 1.00 84.19 214 ASP A C 1
ATOM 1652 O O . ASP A 1 214 ? 6.360 -8.542 5.952 1.00 84.19 214 ASP A O 1
ATOM 1656 N N . GLY A 1 215 ? 7.932 -8.997 7.497 1.00 86.62 215 GLY A N 1
ATOM 1657 C CA . GLY A 1 215 ? 8.824 -7.877 7.189 1.00 86.62 215 GLY A CA 1
ATOM 1658 C C . GLY A 1 215 ? 8.649 -6.639 8.072 1.00 86.62 215 GLY A C 1
ATOM 1659 O O . GLY A 1 215 ? 9.163 -5.578 7.718 1.00 86.62 215 GLY A O 1
ATOM 1660 N N . ALA A 1 216 ? 7.928 -6.734 9.193 1.00 91.50 216 ALA A N 1
ATOM 1661 C CA . ALA A 1 216 ? 7.821 -5.637 10.150 1.00 91.50 216 ALA A CA 1
ATOM 1662 C C . ALA A 1 216 ? 9.087 -5.462 10.997 1.00 91.50 216 ALA A C 1
ATOM 1664 O O . ALA A 1 216 ? 9.760 -6.424 11.369 1.00 91.50 216 ALA A O 1
ATOM 1665 N N . VAL A 1 217 ? 9.352 -4.220 11.395 1.00 93.81 217 VAL A N 1
ATOM 1666 C CA . VAL A 1 217 ? 10.363 -3.887 12.398 1.00 93.81 217 VAL A CA 1
ATOM 1667 C C . VAL A 1 217 ? 9.727 -3.911 13.786 1.00 93.81 217 VAL A C 1
ATOM 1669 O O . VAL A 1 217 ? 8.667 -3.325 14.014 1.00 93.81 217 VAL A O 1
ATOM 1672 N N . ALA A 1 218 ? 10.405 -4.541 14.747 1.00 91.56 218 ALA A N 1
ATOM 1673 C CA . ALA A 1 218 ? 10.006 -4.590 16.156 1.00 91.56 218 ALA A CA 1
ATOM 1674 C C . ALA A 1 218 ? 10.262 -3.254 16.888 1.00 91.56 218 ALA A C 1
ATOM 1676 O O . ALA A 1 218 ? 10.957 -3.197 17.902 1.00 91.56 218 ALA A O 1
ATOM 1677 N N . SER A 1 219 ? 9.742 -2.151 16.347 1.00 91.75 219 SER A N 1
ATOM 1678 C CA . SER A 1 219 ? 9.849 -0.828 16.959 1.00 91.75 219 SER A CA 1
ATOM 1679 C C . SER A 1 219 ? 8.986 -0.730 18.222 1.00 91.75 219 SER A C 1
ATOM 1681 O O . SER A 1 219 ? 8.008 -1.461 18.376 1.00 91.75 219 SER A O 1
ATOM 1683 N N . HIS A 1 220 ? 9.292 0.220 19.114 1.00 90.50 220 HIS A N 1
ATOM 1684 C CA . HIS A 1 220 ? 8.459 0.483 20.301 1.00 90.50 220 HIS A CA 1
ATOM 1685 C C . HIS A 1 220 ? 6.989 0.734 19.933 1.00 90.50 220 HIS A C 1
ATOM 1687 O O . HIS A 1 220 ? 6.091 0.189 20.567 1.00 90.50 220 HIS A O 1
ATOM 1693 N N . ALA A 1 221 ? 6.744 1.486 18.855 1.00 90.75 221 ALA A N 1
ATOM 1694 C CA . ALA A 1 221 ? 5.398 1.752 18.352 1.00 90.75 221 ALA A CA 1
ATOM 1695 C C . ALA A 1 221 ? 4.676 0.469 17.908 1.00 90.75 221 ALA A C 1
ATOM 1697 O O . ALA A 1 221 ? 3.501 0.291 18.227 1.00 90.75 221 ALA A O 1
ATOM 1698 N N . MET A 1 222 ? 5.381 -0.450 17.235 1.00 93.81 222 MET A N 1
ATOM 1699 C CA . MET A 1 222 ? 4.824 -1.747 16.846 1.00 93.81 222 MET A CA 1
ATOM 1700 C C . MET A 1 222 ? 4.488 -2.602 18.074 1.00 93.81 222 MET A C 1
ATOM 1702 O O . MET A 1 222 ? 3.394 -3.155 18.156 1.00 93.81 222 MET A O 1
ATOM 1706 N N . VAL A 1 223 ? 5.383 -2.672 19.065 1.00 93.44 223 VAL A N 1
ATOM 1707 C CA . VAL A 1 223 ? 5.132 -3.431 20.304 1.00 93.44 223 VAL A CA 1
ATOM 1708 C C . VAL A 1 223 ? 3.940 -2.851 21.069 1.00 93.44 223 VAL A C 1
ATOM 1710 O O . VAL A 1 223 ? 3.083 -3.611 21.516 1.00 93.44 223 VAL A O 1
ATOM 1713 N N . ALA A 1 224 ? 3.843 -1.525 21.188 1.00 92.62 224 ALA A N 1
ATOM 1714 C CA . ALA A 1 224 ? 2.723 -0.856 21.848 1.00 92.62 224 ALA A CA 1
ATOM 1715 C C . ALA A 1 224 ? 1.391 -1.119 21.126 1.00 92.62 224 ALA A C 1
ATOM 1717 O O . ALA A 1 224 ? 0.392 -1.440 21.775 1.00 92.62 224 ALA A O 1
ATOM 1718 N N . LEU A 1 225 ? 1.389 -1.049 19.789 1.00 93.44 225 LEU A N 1
ATOM 1719 C CA . LEU A 1 225 ? 0.222 -1.347 18.960 1.00 93.44 225 LEU A CA 1
ATOM 1720 C C . LEU A 1 225 ? -0.235 -2.793 19.165 1.00 93.44 225 LEU A C 1
ATOM 1722 O O . LEU A 1 225 ? -1.389 -3.022 19.519 1.00 93.44 225 LEU A O 1
ATOM 1726 N N . VAL A 1 226 ? 0.672 -3.764 19.030 1.00 94.25 226 VAL A N 1
ATOM 1727 C CA . VAL A 1 226 ? 0.357 -5.188 19.217 1.00 94.25 226 VAL A CA 1
ATOM 1728 C C . VAL A 1 226 ? -0.096 -5.467 20.649 1.00 94.25 226 VAL A C 1
ATOM 1730 O O . VAL A 1 226 ? -1.085 -6.160 20.851 1.00 94.25 226 VAL A O 1
ATOM 1733 N N . ALA A 1 227 ? 0.534 -4.868 21.661 1.00 93.44 227 ALA A N 1
ATOM 1734 C CA . ALA A 1 227 ? 0.076 -4.983 23.045 1.00 93.44 227 ALA A CA 1
ATOM 1735 C C . ALA A 1 227 ? -1.334 -4.412 23.257 1.00 93.44 227 ALA A C 1
ATOM 1737 O O . ALA A 1 227 ? -2.080 -4.917 24.095 1.00 93.44 227 ALA A O 1
ATOM 1738 N N . GLY A 1 228 ? -1.710 -3.370 22.514 1.00 91.75 228 GLY A N 1
ATOM 1739 C CA . GLY A 1 228 ? -3.076 -2.855 22.469 1.00 91.75 228 GLY A CA 1
ATOM 1740 C C . GLY A 1 228 ? -4.051 -3.823 21.796 1.00 91.75 228 GLY A C 1
ATOM 1741 O O . GLY A 1 228 ? -5.144 -4.030 22.320 1.00 91.75 228 GLY A O 1
ATOM 1742 N N . LEU A 1 229 ? -3.641 -4.444 20.684 1.00 92.19 229 LEU A N 1
ATOM 1743 C CA . LEU A 1 229 ? -4.428 -5.441 19.951 1.00 92.19 229 LEU A CA 1
ATOM 1744 C C . LEU A 1 229 ? -4.623 -6.739 20.746 1.00 92.19 229 LEU A C 1
ATOM 1746 O O . LEU A 1 229 ? -5.699 -7.324 20.698 1.00 92.19 229 LEU A O 1
ATOM 1750 N N . GLU A 1 230 ? -3.624 -7.209 21.487 1.00 92.31 230 GLU A N 1
ATOM 1751 C CA . GLU A 1 230 ? -3.707 -8.484 22.214 1.00 92.31 230 GLU A CA 1
ATOM 1752 C C . GLU A 1 230 ? -4.297 -8.363 23.623 1.00 92.31 230 GLU A C 1
ATOM 1754 O O . GLU A 1 230 ? -4.543 -9.391 24.266 1.00 92.31 230 GLU A O 1
ATOM 1759 N N . ALA A 1 231 ? -4.503 -7.135 24.116 1.00 90.62 231 ALA A N 1
ATOM 1760 C CA . ALA A 1 231 ? -5.048 -6.877 25.449 1.00 90.62 231 ALA A CA 1
ATOM 1761 C C . ALA A 1 231 ? -6.417 -7.542 25.638 1.00 90.62 231 ALA A C 1
ATOM 1763 O O . ALA A 1 231 ? -6.643 -8.180 26.663 1.00 90.62 231 ALA A O 1
ATOM 1764 N N . ASP A 1 232 ? -7.270 -7.443 24.620 1.00 87.38 232 ASP A N 1
ATOM 1765 C CA . ASP A 1 232 ? -8.579 -8.084 24.564 1.00 87.38 232 ASP A CA 1
ATOM 1766 C C . ASP A 1 232 ? -8.825 -8.626 23.145 1.00 87.38 232 ASP A C 1
ATOM 1768 O O . ASP A 1 232 ? -9.129 -7.847 22.238 1.00 87.38 232 ASP A O 1
ATOM 1772 N N . PRO A 1 233 ? -8.639 -9.939 22.917 1.00 81.12 233 PRO A N 1
ATOM 1773 C CA . PRO A 1 233 ? -8.800 -10.547 21.599 1.00 81.12 233 PRO A CA 1
ATOM 1774 C C . PRO A 1 233 ? -10.235 -10.554 21.058 1.00 81.12 233 PRO A C 1
ATOM 1776 O O . PRO A 1 233 ? -10.392 -10.726 19.852 1.00 81.12 233 PRO A O 1
ATOM 1779 N N . ALA A 1 234 ? -11.254 -10.393 21.908 1.00 82.12 234 ALA A N 1
ATOM 1780 C CA . ALA A 1 234 ? -12.657 -10.408 21.492 1.00 82.12 234 ALA A CA 1
ATOM 1781 C C . ALA A 1 234 ? -13.169 -9.004 21.134 1.00 82.12 234 ALA A C 1
ATOM 1783 O O . ALA A 1 234 ? -14.029 -8.864 20.265 1.00 82.12 234 ALA A O 1
ATOM 1784 N N . ALA A 1 235 ? -12.591 -7.966 21.746 1.00 87.31 235 ALA A N 1
ATOM 1785 C CA . ALA A 1 235 ? -13.002 -6.586 21.532 1.00 87.31 235 ALA A CA 1
ATOM 1786 C C . ALA A 1 235 ? -12.830 -6.110 20.080 1.00 87.31 235 ALA A C 1
ATOM 1788 O O . ALA A 1 235 ? -11.821 -6.391 19.408 1.00 87.31 235 ALA A O 1
ATOM 1789 N N . THR A 1 236 ? -13.782 -5.278 19.645 1.00 89.06 236 THR A N 1
ATOM 1790 C CA . THR A 1 236 ? -13.606 -4.414 18.472 1.00 89.06 236 THR A CA 1
ATOM 1791 C C . THR A 1 236 ? -12.496 -3.415 18.771 1.00 89.06 236 THR A C 1
ATOM 1793 O O . THR A 1 236 ? -12.412 -2.882 19.877 1.00 89.06 236 THR A O 1
ATOM 1796 N N . VAL A 1 237 ? -11.628 -3.134 17.801 1.00 92.94 237 VAL A N 1
ATOM 1797 C CA . VAL A 1 237 ? -10.525 -2.188 18.012 1.00 92.94 237 VAL A CA 1
ATOM 1798 C C . VAL A 1 237 ? -10.621 -1.013 17.057 1.00 92.94 237 VAL A C 1
ATOM 1800 O O . VAL A 1 237 ? -10.648 -1.191 15.841 1.00 92.94 237 VAL A O 1
ATOM 1803 N N . VAL A 1 238 ? -10.595 0.197 17.610 1.00 93.88 238 VAL A N 1
ATOM 1804 C CA . VAL A 1 238 ? -10.428 1.437 16.852 1.00 93.88 238 VAL A CA 1
ATOM 1805 C C . VAL A 1 238 ? -9.003 1.945 17.036 1.00 93.88 238 VAL A C 1
ATOM 1807 O O . VAL A 1 238 ? -8.585 2.213 18.158 1.00 93.88 238 VAL A O 1
ATOM 1810 N N . ILE A 1 239 ? -8.253 2.087 15.947 1.00 93.94 239 ILE A N 1
ATOM 1811 C CA . ILE A 1 239 ? -6.853 2.521 15.940 1.00 93.94 239 ILE A CA 1
ATOM 1812 C C . ILE A 1 239 ? -6.782 3.930 15.352 1.00 93.94 239 ILE A C 1
ATOM 1814 O O . ILE A 1 239 ? -7.032 4.119 14.162 1.00 93.94 239 ILE A O 1
ATOM 1818 N N . ASP A 1 240 ? -6.439 4.916 16.178 1.00 91.81 240 ASP A N 1
ATOM 1819 C CA . ASP A 1 240 ? -6.197 6.293 15.739 1.00 91.81 240 ASP A CA 1
ATOM 1820 C C . ASP A 1 240 ? -4.764 6.418 15.209 1.00 91.81 240 ASP A C 1
ATOM 1822 O O . ASP A 1 240 ? -3.822 6.089 15.930 1.00 91.81 240 ASP A O 1
ATOM 1826 N N . THR A 1 241 ? -4.603 6.878 13.969 1.00 87.31 241 THR A N 1
ATOM 1827 C CA . THR A 1 241 ? -3.320 6.970 13.249 1.00 87.31 241 THR A CA 1
ATOM 1828 C C . THR A 1 241 ? -2.508 5.671 13.305 1.00 87.31 241 THR A C 1
ATOM 1830 O O . THR A 1 241 ? -1.435 5.591 13.910 1.00 87.31 241 THR A O 1
ATOM 1833 N N . ALA A 1 242 ? -3.008 4.633 12.637 1.00 86.19 242 ALA A N 1
ATOM 1834 C CA . ALA A 1 242 ? -2.385 3.308 12.619 1.00 86.19 242 ALA A CA 1
ATOM 1835 C C . ALA A 1 242 ? -0.957 3.296 12.029 1.00 86.19 242 ALA A C 1
ATOM 1837 O O . ALA A 1 242 ? -0.168 2.408 12.340 1.00 86.19 242 ALA A O 1
ATOM 1838 N N . GLU A 1 243 ? -0.598 4.282 11.203 1.00 89.31 243 GLU A N 1
ATOM 1839 C CA . GLU A 1 243 ? 0.741 4.449 10.628 1.00 89.31 243 GLU A CA 1
ATOM 1840 C C . GLU A 1 243 ? 1.771 5.106 11.567 1.00 89.31 243 GLU A C 1
ATOM 1842 O O . GLU A 1 243 ? 2.946 5.206 11.204 1.00 89.31 243 GLU A O 1
ATOM 1847 N N . HIS A 1 244 ? 1.365 5.597 12.745 1.00 90.06 244 HIS A N 1
ATOM 1848 C CA . HIS A 1 244 ? 2.224 6.428 13.591 1.00 90.06 244 HIS A CA 1
ATOM 1849 C C . HIS A 1 244 ? 3.533 5.715 13.976 1.00 90.06 244 HIS A C 1
ATOM 1851 O O . HIS A 1 244 ? 3.519 4.673 14.627 1.00 90.06 244 HIS A O 1
ATOM 1857 N N . ARG A 1 245 ? 4.679 6.309 13.601 1.00 89.31 245 ARG A N 1
ATOM 1858 C CA . ARG A 1 245 ? 6.042 5.789 13.859 1.00 89.31 245 ARG A CA 1
ATOM 1859 C C . ARG A 1 245 ? 6.287 4.357 13.353 1.00 89.31 245 ARG A C 1
ATOM 1861 O O . ARG A 1 245 ? 7.170 3.666 13.862 1.00 89.31 245 ARG A O 1
ATOM 1868 N N . LEU A 1 246 ? 5.545 3.925 12.335 1.00 91.56 246 LEU A N 1
ATOM 1869 C CA . LEU A 1 246 ? 5.802 2.685 11.607 1.00 91.56 246 LEU A CA 1
ATOM 1870 C C . LEU A 1 246 ? 6.392 3.004 10.234 1.00 91.56 246 LEU A C 1
ATOM 1872 O O . LEU A 1 246 ? 5.920 3.911 9.550 1.00 91.56 246 LEU A O 1
ATOM 1876 N N . ASP A 1 247 ? 7.393 2.244 9.798 1.00 91.00 247 ASP A N 1
ATOM 1877 C CA . ASP A 1 247 ? 7.866 2.318 8.414 1.00 91.00 247 ASP A CA 1
ATOM 1878 C C . ASP A 1 247 ? 6.883 1.642 7.438 1.00 91.00 247 ASP A C 1
ATOM 1880 O O . ASP A 1 247 ? 5.945 0.942 7.830 1.00 91.00 247 ASP A O 1
ATOM 1884 N N . ALA A 1 248 ? 7.084 1.854 6.135 1.00 89.12 248 ALA A N 1
ATOM 1885 C CA . ALA A 1 248 ? 6.180 1.338 5.109 1.00 89.12 248 ALA A CA 1
ATOM 1886 C C . ALA A 1 248 ? 6.112 -0.202 5.071 1.00 89.12 248 ALA A C 1
ATOM 1888 O O . ALA A 1 248 ? 5.065 -0.756 4.734 1.00 89.12 248 ALA A O 1
ATOM 1889 N N . ALA A 1 249 ? 7.203 -0.901 5.405 1.00 87.88 249 ALA A N 1
ATOM 1890 C CA . ALA A 1 249 ? 7.231 -2.364 5.434 1.00 87.88 249 ALA A CA 1
ATOM 1891 C C . ALA A 1 249 ? 6.382 -2.904 6.597 1.00 87.88 249 ALA A C 1
ATOM 1893 O O . ALA A 1 249 ? 5.514 -3.754 6.395 1.00 87.88 249 ALA A O 1
ATOM 1894 N N . SER A 1 250 ? 6.548 -2.313 7.779 1.00 93.25 250 SER A N 1
ATOM 1895 C CA . SER A 1 250 ? 5.789 -2.600 8.996 1.00 93.25 250 SER A CA 1
ATOM 1896 C C . SER A 1 250 ? 4.302 -2.307 8.830 1.00 93.25 250 SER A C 1
ATOM 1898 O O . SER A 1 250 ? 3.466 -3.086 9.275 1.00 93.25 250 SER A O 1
ATOM 1900 N N . GLN A 1 251 ? 3.957 -1.225 8.131 1.00 94.06 251 GLN A N 1
ATOM 1901 C CA . GLN A 1 251 ? 2.572 -0.899 7.791 1.00 94.06 251 GLN A CA 1
ATOM 1902 C C . GLN A 1 251 ? 1.938 -1.949 6.865 1.00 94.06 251 GLN A C 1
ATOM 1904 O O . GLN A 1 251 ? 0.835 -2.418 7.133 1.00 94.06 251 GLN A O 1
ATOM 1909 N N . LYS A 1 252 ? 2.645 -2.399 5.819 1.00 90.75 252 LYS A N 1
ATOM 1910 C CA . LYS A 1 252 ? 2.155 -3.472 4.930 1.00 90.75 252 LYS A CA 1
ATOM 1911 C C . LYS A 1 252 ? 2.014 -4.816 5.646 1.00 90.75 252 LYS A C 1
ATOM 1913 O O . LYS A 1 252 ? 1.107 -5.587 5.329 1.00 90.75 252 LYS A O 1
ATOM 1918 N N . ALA A 1 253 ? 2.923 -5.125 6.571 1.00 89.38 253 ALA A N 1
ATOM 1919 C CA . ALA A 1 253 ? 2.826 -6.307 7.422 1.00 89.38 253 ALA A CA 1
ATOM 1920 C C . ALA A 1 253 ? 1.605 -6.214 8.351 1.00 89.38 253 ALA A C 1
ATOM 1922 O O . ALA A 1 253 ? 0.816 -7.152 8.415 1.00 89.38 253 ALA A O 1
ATOM 1923 N N . LEU A 1 254 ? 1.370 -5.052 8.972 1.00 93.69 254 LEU A N 1
ATOM 1924 C CA . LEU A 1 254 ? 0.183 -4.806 9.792 1.00 93.69 254 LEU A CA 1
ATOM 1925 C C . LEU A 1 254 ? -1.119 -4.959 8.989 1.00 93.69 254 LEU A C 1
ATOM 1927 O O . LEU A 1 254 ? -2.046 -5.617 9.454 1.00 93.69 254 LEU A O 1
ATOM 1931 N N . ALA A 1 255 ? -1.186 -4.418 7.770 1.00 90.12 255 ALA A N 1
ATOM 1932 C CA . ALA A 1 255 ? -2.358 -4.571 6.905 1.00 90.12 255 ALA A CA 1
ATOM 1933 C C . ALA A 1 255 ? -2.694 -6.050 6.641 1.00 90.12 255 ALA A C 1
ATOM 1935 O O . ALA A 1 255 ? -3.857 -6.448 6.724 1.00 90.12 255 ALA A O 1
ATOM 1936 N N . ARG A 1 256 ? -1.679 -6.881 6.364 1.00 87.44 256 ARG A N 1
ATOM 1937 C CA . ARG A 1 256 ? -1.843 -8.334 6.189 1.00 87.44 256 ARG A CA 1
ATOM 1938 C C . ARG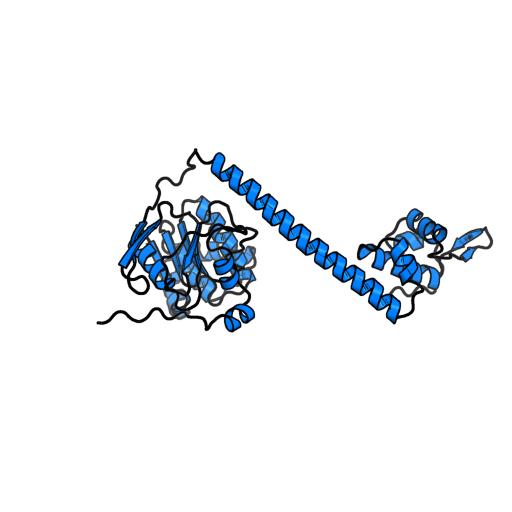 A 1 256 ? -2.260 -9.023 7.484 1.00 87.44 256 ARG A C 1
ATOM 1940 O O . ARG A 1 256 ? -3.223 -9.785 7.482 1.00 87.44 256 ARG A O 1
ATOM 1947 N N . PHE A 1 257 ? -1.594 -8.696 8.584 1.00 89.00 257 PHE A N 1
ATOM 1948 C CA . PHE A 1 257 ? -1.883 -9.248 9.903 1.00 89.00 257 PHE A CA 1
ATOM 1949 C C . PHE A 1 257 ? -3.340 -9.018 10.334 1.00 89.00 257 PHE A C 1
ATOM 1951 O O . PHE A 1 257 ? -4.005 -9.943 10.798 1.00 89.00 257 PHE A O 1
ATOM 1958 N N . LEU A 1 258 ? -3.878 -7.812 10.126 1.00 89.19 258 LEU A N 1
ATOM 1959 C CA . LEU A 1 258 ? -5.268 -7.495 10.469 1.00 89.19 258 LEU A CA 1
ATOM 1960 C C . LEU A 1 258 ? -6.275 -8.249 9.594 1.00 89.19 258 LEU A C 1
ATOM 1962 O O . LEU A 1 258 ? -7.289 -8.716 10.109 1.00 89.19 258 LEU A O 1
ATOM 1966 N N . ARG A 1 259 ? -5.983 -8.437 8.299 1.00 83.19 259 ARG A N 1
ATOM 1967 C CA . ARG A 1 259 ? -6.836 -9.227 7.391 1.00 83.19 259 ARG A CA 1
ATOM 1968 C C . ARG A 1 259 ? -6.997 -10.672 7.873 1.00 83.19 259 ARG A C 1
ATOM 1970 O O . ARG A 1 259 ? -8.109 -11.184 7.861 1.00 83.19 259 ARG A O 1
ATOM 1977 N N . VAL A 1 260 ? -5.925 -11.295 8.369 1.00 81.38 260 VAL A N 1
ATOM 1978 C CA . VAL A 1 260 ? -5.970 -12.657 8.942 1.00 81.38 260 VAL A CA 1
ATOM 1979 C C . VAL A 1 260 ? -6.814 -12.720 10.222 1.00 81.38 260 VAL A C 1
ATOM 1981 O O . VAL A 1 260 ? -7.425 -13.739 10.523 1.00 81.38 260 VAL A O 1
ATOM 1984 N N . ARG A 1 261 ? -6.892 -11.634 10.993 1.00 80.94 261 ARG A N 1
ATOM 1985 C CA . ARG A 1 261 ? -7.687 -11.597 12.234 1.00 80.94 261 ARG A CA 1
ATOM 1986 C C . ARG A 1 261 ? -9.151 -11.248 12.026 1.00 80.94 261 ARG A C 1
ATOM 1988 O O . ARG A 1 261 ? -9.979 -11.498 12.894 1.00 80.94 261 ARG A O 1
ATOM 1995 N N . ILE A 1 262 ? -9.492 -10.706 10.869 1.00 77.62 262 ILE A N 1
ATOM 1996 C CA . ILE A 1 262 ? -10.888 -10.485 10.501 1.00 77.62 262 ILE A CA 1
ATOM 1997 C C . ILE A 1 262 ? -11.601 -11.808 10.234 1.00 77.62 262 ILE A C 1
ATOM 1999 O O . ILE A 1 262 ? -12.760 -11.955 10.613 1.00 77.62 262 ILE A O 1
ATOM 2003 N N . SER A 1 263 ? -10.906 -12.813 9.689 1.00 68.50 263 SER A N 1
ATOM 2004 C CA . SER A 1 263 ? -11.493 -14.146 9.501 1.00 68.50 263 SER A CA 1
ATOM 2005 C C . SER A 1 263 ? -11.810 -14.873 10.811 1.00 68.50 263 SER A C 1
ATOM 2007 O O . SER A 1 263 ? -12.552 -15.847 10.787 1.00 68.50 263 SER A O 1
ATOM 2009 N N . SER A 1 264 ? -11.308 -14.401 11.960 1.00 66.94 264 SER A N 1
ATOM 2010 C CA . SER A 1 264 ? -11.709 -14.902 13.282 1.00 66.94 264 SER A CA 1
ATOM 2011 C C . SER A 1 264 ? -12.876 -14.116 13.905 1.00 66.94 264 SER A C 1
ATOM 2013 O O . SER A 1 264 ? -13.090 -14.207 15.110 1.00 66.94 264 SER A O 1
ATOM 2015 N N . GLY A 1 265 ? -13.600 -13.309 13.118 1.00 70.12 265 GLY A N 1
ATOM 2016 C CA . GLY A 1 265 ? -14.791 -12.559 13.545 1.00 70.12 265 GLY A CA 1
ATOM 2017 C C . GLY A 1 265 ? -14.512 -11.220 14.237 1.00 70.12 265 GLY A C 1
ATOM 2018 O O . GLY A 1 265 ? -15.440 -10.549 14.694 1.00 70.12 265 GLY A O 1
ATOM 2019 N N . ARG A 1 266 ? -13.243 -10.803 14.311 1.00 82.62 266 ARG A N 1
ATOM 2020 C CA . ARG A 1 266 ? -12.831 -9.563 14.975 1.00 82.62 266 ARG A CA 1
ATOM 2021 C C . ARG A 1 266 ? -12.966 -8.360 14.042 1.00 82.62 266 ARG A C 1
ATOM 2023 O O . ARG A 1 266 ? -12.647 -8.450 12.858 1.00 82.62 266 ARG A O 1
ATOM 2030 N N . ARG A 1 267 ? -13.408 -7.218 14.579 1.00 87.44 267 ARG A N 1
ATOM 2031 C CA . ARG A 1 267 ? -13.604 -5.976 13.813 1.00 87.44 267 ARG A CA 1
ATOM 2032 C C . ARG A 1 267 ? -12.529 -4.940 14.122 1.00 87.44 267 ARG A C 1
ATOM 2034 O O . ARG A 1 267 ? -12.160 -4.738 15.281 1.00 87.44 267 ARG A O 1
ATOM 2041 N N . PHE A 1 268 ? -12.079 -4.247 13.081 1.00 91.12 268 PHE A N 1
ATOM 2042 C CA . PHE A 1 268 ? -11.090 -3.181 13.177 1.00 91.12 268 PHE A CA 1
ATOM 2043 C C . PHE A 1 268 ? -11.568 -1.917 12.466 1.00 91.12 268 PHE A C 1
ATOM 2045 O O . PHE A 1 268 ? -12.011 -1.965 11.318 1.00 91.12 268 PHE A O 1
ATOM 2052 N N . VAL A 1 269 ? -11.410 -0.776 13.132 1.00 93.31 269 VAL A N 1
ATOM 2053 C CA . VAL A 1 269 ? -11.600 0.558 12.556 1.00 93.31 269 VAL A CA 1
ATOM 2054 C C . VAL A 1 269 ? -10.254 1.274 12.572 1.00 93.31 269 VAL A C 1
ATOM 2056 O O . VAL A 1 269 ? -9.685 1.486 13.637 1.00 93.31 269 VAL A O 1
ATOM 2059 N N . LEU A 1 270 ? -9.714 1.636 11.413 1.00 94.81 270 LEU A N 1
ATOM 2060 C CA . LEU A 1 270 ? -8.392 2.243 11.290 1.00 94.81 270 LEU A CA 1
ATOM 2061 C C . LEU A 1 270 ? -8.490 3.662 10.767 1.00 94.81 270 LEU A C 1
ATOM 2063 O O . LEU A 1 270 ? -9.018 3.903 9.685 1.00 94.81 270 LEU A O 1
ATOM 2067 N N . LEU A 1 271 ? -7.884 4.591 11.489 1.00 94.81 271 LEU A N 1
ATOM 2068 C CA . LEU A 1 271 ? -7.667 5.942 11.018 1.00 94.81 271 LEU A CA 1
ATOM 2069 C C . LEU A 1 271 ? -6.305 5.955 10.365 1.00 94.81 271 LEU A C 1
ATOM 2071 O O . LEU A 1 271 ? -5.293 5.701 11.018 1.00 94.81 271 LEU A O 1
ATOM 2075 N N . THR A 1 272 ? -6.289 6.225 9.068 1.00 92.62 272 THR A N 1
ATOM 2076 C CA . THR A 1 272 ? -5.042 6.270 8.321 1.00 92.62 272 THR A CA 1
ATOM 2077 C C . THR A 1 272 ? -5.169 7.156 7.100 1.00 92.62 272 THR A C 1
ATOM 2079 O O . THR A 1 272 ? -6.241 7.304 6.512 1.00 92.62 272 THR A O 1
ATOM 2082 N N . ARG A 1 273 ? -4.053 7.759 6.705 1.00 90.94 273 ARG A N 1
ATOM 2083 C CA . ARG A 1 273 ? -3.881 8.322 5.364 1.00 90.94 273 ARG A CA 1
ATOM 2084 C C . ARG A 1 273 ? -2.731 7.647 4.615 1.00 90.94 273 ARG A C 1
ATOM 2086 O O . ARG A 1 273 ? -2.216 8.219 3.656 1.00 90.94 273 ARG A O 1
ATOM 2093 N N . SER A 1 274 ? -2.273 6.492 5.091 1.00 89.88 274 SER A N 1
ATOM 2094 C CA . SER A 1 274 ? -1.168 5.766 4.483 1.00 89.88 274 SER A CA 1
ATOM 2095 C C . SER A 1 274 ? -1.658 4.793 3.421 1.00 89.88 274 SER A C 1
ATOM 2097 O O . SER A 1 274 ? -2.454 3.898 3.703 1.00 89.88 274 SER A O 1
ATOM 2099 N N . THR A 1 275 ? -1.089 4.893 2.222 1.00 90.31 275 THR A N 1
ATOM 2100 C CA . THR A 1 275 ? -1.304 3.925 1.138 1.00 90.31 275 THR A CA 1
ATOM 2101 C C . THR A 1 275 ? -0.631 2.576 1.390 1.00 90.31 275 THR A C 1
ATOM 2103 O O . THR A 1 275 ? -0.930 1.605 0.705 1.00 90.31 275 THR A O 1
ATOM 2106 N N . ALA A 1 276 ? 0.257 2.477 2.386 1.00 88.88 276 ALA A N 1
ATOM 2107 C CA . ALA A 1 276 ? 0.817 1.197 2.813 1.00 88.88 276 ALA A CA 1
ATOM 2108 C C . ALA A 1 276 ? -0.172 0.375 3.663 1.00 88.88 276 ALA A C 1
ATOM 2110 O O . ALA A 1 276 ? -0.045 -0.847 3.711 1.00 88.88 276 ALA A O 1
ATOM 2111 N N . LEU A 1 277 ? -1.142 1.035 4.313 1.00 89.50 277 LEU A N 1
ATOM 2112 C CA . LEU A 1 277 ? -2.231 0.397 5.065 1.00 89.50 277 LEU A CA 1
ATOM 2113 C C . LEU A 1 277 ? -3.521 0.305 4.244 1.00 89.50 277 LEU A C 1
ATOM 2115 O O . LEU A 1 277 ? -4.185 -0.731 4.254 1.00 89.50 277 LEU A O 1
ATOM 2119 N N . LEU A 1 278 ? -3.862 1.385 3.537 1.00 90.75 278 LEU A N 1
ATOM 2120 C CA . LEU A 1 278 ? -5.029 1.495 2.670 1.00 90.75 278 LEU A CA 1
ATOM 2121 C C . LEU A 1 278 ? -4.588 1.610 1.211 1.00 90.75 278 LEU A C 1
ATOM 2123 O O . LEU A 1 278 ? -4.466 2.699 0.652 1.00 90.75 278 LEU A O 1
ATOM 2127 N N . ASP A 1 279 ? -4.361 0.457 0.599 1.00 87.44 279 ASP A N 1
ATOM 2128 C CA . ASP A 1 279 ? -4.126 0.354 -0.832 1.00 87.44 279 ASP A CA 1
ATOM 2129 C C . ASP A 1 279 ? -5.463 0.145 -1.555 1.00 87.44 279 ASP A C 1
ATOM 2131 O O . ASP A 1 279 ? -6.059 -0.931 -1.475 1.00 87.44 279 ASP A O 1
ATOM 2135 N N . LEU A 1 280 ? -5.941 1.187 -2.244 1.00 85.38 280 LEU A N 1
ATOM 2136 C CA . LEU A 1 280 ? -7.210 1.156 -2.980 1.00 85.38 280 LEU A CA 1
ATOM 2137 C C . LEU A 1 280 ? -7.203 0.128 -4.119 1.00 85.38 280 LEU A C 1
ATOM 2139 O O . LEU A 1 280 ? -8.262 -0.359 -4.502 1.00 85.38 280 LEU A O 1
ATOM 2143 N N . ASP A 1 281 ? -6.026 -0.230 -4.635 1.00 77.62 281 ASP A N 1
ATOM 2144 C CA . ASP A 1 281 ? -5.887 -1.197 -5.719 1.00 77.62 281 ASP A CA 1
ATOM 2145 C C . ASP A 1 281 ? -6.044 -2.646 -5.233 1.00 77.62 281 ASP A C 1
ATOM 2147 O O . ASP A 1 281 ? -6.417 -3.536 -6.003 1.00 77.62 281 ASP A O 1
ATOM 2151 N N . THR A 1 282 ? -5.756 -2.905 -3.960 1.00 76.44 282 THR A N 1
ATOM 2152 C CA . THR A 1 282 ? -5.787 -4.251 -3.366 1.00 76.44 282 THR A CA 1
ATOM 2153 C C . THR A 1 282 ? -6.777 -4.358 -2.210 1.00 76.44 282 THR A C 1
ATOM 2155 O O . THR A 1 282 ? -6.692 -5.278 -1.387 1.00 76.44 282 THR A O 1
ATOM 2158 N N . LEU A 1 283 ? -7.708 -3.406 -2.122 1.00 79.25 283 LEU A N 1
ATOM 2159 C CA . LEU A 1 283 ? -8.711 -3.374 -1.074 1.00 79.25 283 LEU A CA 1
ATOM 2160 C C . LEU A 1 283 ? -9.756 -4.470 -1.299 1.00 79.25 283 LEU A C 1
ATOM 2162 O O . LEU A 1 283 ? -10.295 -4.621 -2.394 1.00 79.25 283 LEU A O 1
ATOM 2166 N N . ALA A 1 284 ? -10.039 -5.229 -0.242 1.00 70.56 284 ALA A N 1
ATOM 2167 C CA . ALA A 1 284 ? -11.055 -6.269 -0.273 1.00 70.56 284 ALA A CA 1
ATOM 2168 C C . ALA A 1 284 ? -12.464 -5.650 -0.430 1.00 70.56 284 ALA A C 1
ATOM 2170 O O . ALA A 1 284 ? -12.717 -4.601 0.174 1.00 70.56 284 ALA A O 1
ATOM 2171 N N . PRO A 1 285 ? -13.390 -6.272 -1.187 1.00 64.56 285 PRO A N 1
ATOM 2172 C CA . PRO A 1 285 ? -14.754 -5.762 -1.383 1.00 64.56 285 PRO A CA 1
ATOM 2173 C C . PRO A 1 285 ? -15.560 -5.571 -0.088 1.00 64.56 285 PRO A C 1
ATOM 2175 O O . PRO A 1 285 ? -16.532 -4.817 -0.057 1.00 64.56 285 PRO A O 1
ATOM 2178 N N . GLU A 1 286 ? -15.187 -6.270 0.983 1.00 68.88 286 GLU A N 1
ATOM 2179 C CA . GLU A 1 286 ? -15.834 -6.234 2.297 1.00 68.88 286 GLU A CA 1
ATOM 2180 C C . GLU A 1 286 ? -15.330 -5.088 3.184 1.00 68.88 286 GLU A C 1
ATOM 2182 O O . GLU A 1 286 ? -15.888 -4.857 4.259 1.00 68.88 286 GLU A O 1
ATOM 2187 N N . ALA A 1 287 ? -14.272 -4.384 2.770 1.00 81.88 287 ALA A N 1
ATOM 2188 C CA . ALA A 1 287 ? -13.747 -3.257 3.520 1.00 81.88 287 ALA A CA 1
ATOM 2189 C C . ALA A 1 287 ? -14.603 -2.003 3.299 1.00 81.88 287 ALA A C 1
ATOM 2191 O O . ALA A 1 287 ? -14.948 -1.643 2.172 1.00 81.88 287 ALA A O 1
ATOM 2192 N N . THR A 1 288 ? -14.889 -1.291 4.385 1.00 89.12 288 THR A N 1
ATOM 2193 C CA . THR A 1 288 ? -15.625 -0.024 4.346 1.00 89.12 288 THR A CA 1
ATOM 2194 C C . THR A 1 288 ? -14.641 1.137 4.409 1.00 89.12 288 THR A C 1
ATOM 2196 O O . THR A 1 288 ? -13.751 1.141 5.255 1.00 89.12 288 THR A O 1
ATOM 2199 N N . ILE A 1 289 ? -14.801 2.154 3.560 1.00 91.94 289 ILE A N 1
ATOM 2200 C CA . ILE A 1 289 ? -14.063 3.418 3.685 1.00 91.94 289 ILE A CA 1
ATOM 2201 C C . ILE A 1 289 ? -15.048 4.515 4.073 1.00 91.94 289 ILE A C 1
ATOM 2203 O O . ILE A 1 289 ? -15.976 4.809 3.328 1.00 91.94 289 ILE A O 1
ATOM 2207 N N . LEU A 1 290 ? -14.826 5.132 5.225 1.00 93.50 290 LEU A N 1
ATOM 2208 C CA . LEU A 1 290 ? -15.497 6.338 5.684 1.00 93.50 290 LEU A CA 1
ATOM 2209 C C . LEU A 1 290 ? -14.601 7.534 5.394 1.00 93.50 290 LEU A C 1
ATOM 2211 O O . LEU A 1 290 ? -13.481 7.621 5.899 1.00 93.50 290 LEU A O 1
ATOM 2215 N N . PHE A 1 291 ? -15.095 8.463 4.589 1.00 93.12 291 PHE A N 1
ATOM 2216 C CA . PHE A 1 291 ? -14.398 9.697 4.272 1.00 93.12 291 PHE A CA 1
ATOM 2217 C C . PHE A 1 291 ? -15.009 10.867 5.040 1.00 93.12 291 PHE A C 1
ATOM 2219 O O . PHE A 1 291 ? -16.213 11.094 4.958 1.00 93.12 291 PHE A O 1
ATOM 2226 N N . CYS A 1 292 ? -14.171 11.619 5.756 1.00 92.81 292 CYS A N 1
ATOM 2227 C CA . CYS A 1 292 ? -14.521 12.870 6.423 1.00 92.81 292 CYS A CA 1
ATOM 2228 C C . CYS A 1 292 ? -14.069 14.057 5.554 1.00 92.81 292 CYS A C 1
ATOM 2230 O O . CYS A 1 292 ? -12.862 14.311 5.478 1.00 92.81 292 CYS A O 1
ATOM 2232 N N . PRO A 1 293 ? -14.992 14.796 4.918 1.00 88.62 293 PRO A N 1
ATOM 2233 C CA . PRO A 1 293 ? -14.664 15.944 4.075 1.00 88.62 293 PRO A CA 1
ATOM 2234 C C . PRO A 1 293 ? -13.981 17.110 4.815 1.00 88.62 293 PRO A C 1
ATOM 2236 O O . PRO A 1 293 ? -14.154 17.312 6.017 1.00 88.62 293 PRO A O 1
ATOM 2239 N N . ALA A 1 294 ? -13.205 17.918 4.081 1.00 85.62 294 ALA A N 1
ATOM 2240 C CA . ALA A 1 294 ? -12.505 19.092 4.626 1.00 85.62 294 ALA A CA 1
ATOM 2241 C C . ALA A 1 294 ? -13.443 20.241 5.027 1.00 85.62 294 ALA A C 1
ATOM 2243 O O . ALA A 1 294 ? -13.123 21.013 5.926 1.00 85.62 294 ALA A O 1
ATOM 2244 N N . ASN A 1 295 ? -14.575 20.359 4.334 1.00 82.44 295 ASN A N 1
ATOM 2245 C CA . ASN A 1 295 ? -15.603 21.382 4.530 1.00 82.44 295 ASN A CA 1
ATOM 2246 C C . ASN A 1 295 ? -16.587 21.043 5.664 1.00 82.44 295 ASN A C 1
ATOM 2248 O O . ASN A 1 295 ? -17.569 21.758 5.845 1.00 82.44 295 ASN A O 1
ATOM 2252 N N . HIS A 1 296 ? -16.318 19.964 6.410 1.00 85.19 296 HIS A N 1
ATOM 2253 C CA . HIS A 1 296 ? -17.154 19.482 7.511 1.00 85.19 296 HIS A CA 1
ATOM 2254 C C . HIS A 1 296 ? -18.575 19.088 7.098 1.00 85.19 296 HIS A C 1
ATOM 2256 O O . HIS A 1 296 ? -19.479 19.102 7.930 1.00 85.19 296 HIS A O 1
ATOM 2262 N N . ASP A 1 297 ? -18.766 18.686 5.841 1.00 86.12 297 ASP A N 1
ATOM 2263 C CA . ASP A 1 297 ? -19.951 17.917 5.464 1.00 86.12 297 ASP A CA 1
ATOM 2264 C C . ASP A 1 297 ? -19.946 16.552 6.166 1.00 86.12 297 ASP A C 1
ATOM 2266 O O . ASP A 1 297 ? -18.902 16.050 6.609 1.00 86.12 297 ASP A O 1
ATOM 2270 N N . THR A 1 298 ? -21.132 15.959 6.280 1.00 88.88 298 THR A N 1
ATOM 2271 C CA . THR A 1 298 ? -21.331 14.668 6.938 1.00 88.88 298 THR A CA 1
ATOM 2272 C C . THR A 1 298 ? -20.432 13.586 6.328 1.00 88.88 298 THR A C 1
ATOM 2274 O O . THR A 1 298 ? -20.299 13.515 5.103 1.00 88.88 298 THR A O 1
ATOM 2277 N N . PRO A 1 299 ? -19.779 12.742 7.155 1.00 91.75 299 PRO A N 1
ATOM 2278 C CA . PRO A 1 299 ? -18.940 11.661 6.662 1.00 91.75 299 PRO A CA 1
ATOM 2279 C C . PRO A 1 299 ? -19.714 10.713 5.746 1.00 91.75 299 PRO A C 1
ATOM 2281 O O . PRO A 1 299 ? -20.845 10.333 6.043 1.00 91.75 299 PRO A O 1
ATOM 2284 N N . ILE A 1 300 ? -19.077 10.291 4.657 1.00 88.69 300 ILE A N 1
ATOM 2285 C CA . ILE A 1 300 ? -19.692 9.439 3.633 1.00 88.69 300 ILE A CA 1
ATOM 2286 C C . ILE A 1 300 ? -18.958 8.108 3.502 1.00 88.69 300 ILE A C 1
ATOM 2288 O O . ILE A 1 300 ? -17.744 8.030 3.699 1.00 88.69 300 ILE A O 1
ATOM 2292 N N . VAL A 1 301 ? -19.687 7.058 3.122 1.00 89.88 301 VAL A N 1
ATOM 2293 C CA . VAL A 1 301 ? -19.078 5.796 2.691 1.00 89.88 301 VAL A CA 1
ATOM 2294 C C . VAL A 1 301 ? -18.602 5.957 1.249 1.00 89.88 301 VAL A C 1
ATOM 2296 O O . VAL A 1 301 ? -19.395 6.271 0.366 1.00 89.88 301 VAL A O 1
ATOM 2299 N N . VAL A 1 302 ? -17.314 5.724 1.004 1.00 87.81 302 VAL A N 1
ATOM 2300 C CA . VAL A 1 302 ? -16.698 5.833 -0.323 1.00 87.81 302 VAL A CA 1
ATOM 2301 C C . VAL A 1 302 ? -16.389 4.443 -0.858 1.00 87.81 302 VAL A C 1
ATOM 2303 O O . VAL A 1 302 ? -15.799 3.611 -0.166 1.00 87.81 302 VAL A O 1
ATOM 2306 N N . ARG A 1 303 ? -16.762 4.187 -2.113 1.00 84.75 303 ARG A N 1
ATOM 2307 C CA . ARG A 1 303 ? -16.356 2.965 -2.811 1.00 84.75 303 ARG A CA 1
ATOM 2308 C C . ARG A 1 303 ? -14.990 3.166 -3.484 1.00 84.75 303 ARG A C 1
ATOM 2310 O O . ARG A 1 303 ? -14.734 4.247 -4.011 1.00 84.75 303 ARG A O 1
ATOM 2317 N N . PRO A 1 304 ? -14.104 2.155 -3.495 1.00 82.69 304 PRO A N 1
ATOM 2318 C CA . PRO A 1 304 ? -12.719 2.299 -3.948 1.00 82.69 304 PRO A CA 1
ATOM 2319 C C . PRO A 1 304 ? -12.564 2.192 -5.478 1.00 82.69 304 PRO A C 1
ATOM 2321 O O . PRO A 1 304 ? -11.628 1.557 -5.956 1.00 82.69 304 PRO A O 1
ATOM 2324 N N . TYR A 1 305 ? -13.458 2.794 -6.266 1.00 79.12 305 TYR A N 1
ATOM 2325 C CA . TYR A 1 305 ? -13.350 2.810 -7.729 1.00 79.12 305 TYR A CA 1
ATOM 2326 C C . TYR A 1 305 ? -13.563 4.220 -8.306 1.00 79.12 305 TYR A C 1
ATOM 2328 O O . TYR A 1 305 ? -14.316 5.003 -7.719 1.00 79.12 305 TYR A O 1
ATOM 2336 N N . PRO A 1 306 ? -12.915 4.546 -9.447 1.00 72.69 306 PRO A N 1
ATOM 2337 C CA . PRO A 1 306 ? -13.126 5.813 -10.148 1.00 72.69 306 PRO A CA 1
ATOM 2338 C C . PRO A 1 306 ? -14.614 6.078 -10.393 1.00 72.69 306 PRO A C 1
ATOM 2340 O O . PRO A 1 306 ? -15.339 5.141 -10.695 1.00 72.69 306 PRO A O 1
ATOM 2343 N N . GLU A 1 307 ? -15.053 7.335 -10.268 1.00 77.06 307 GLU A N 1
ATOM 2344 C CA . GLU A 1 307 ? -16.457 7.795 -10.408 1.00 77.06 307 GLU A CA 1
ATOM 2345 C C . GLU A 1 307 ? -17.375 7.567 -9.195 1.00 77.06 307 GLU A C 1
ATOM 2347 O O . GLU A 1 307 ? -18.450 8.166 -9.128 1.00 77.06 307 GLU A O 1
ATOM 2352 N N . ALA A 1 308 ? -16.966 6.787 -8.187 1.00 77.94 308 ALA A N 1
ATOM 2353 C CA . ALA A 1 308 ? -17.732 6.718 -6.944 1.00 77.94 308 ALA A CA 1
ATOM 2354 C C . ALA A 1 308 ? -17.775 8.085 -6.235 1.00 77.94 308 ALA A C 1
ATOM 2356 O O . ALA A 1 308 ? -16.787 8.828 -6.197 1.00 77.94 308 ALA A O 1
ATOM 2357 N N . ALA A 1 309 ? -18.913 8.402 -5.612 1.00 82.06 309 ALA A N 1
ATOM 2358 C CA . ALA A 1 309 ? -19.063 9.622 -4.826 1.00 82.06 309 ALA A CA 1
ATOM 2359 C C . ALA A 1 309 ? -17.969 9.710 -3.742 1.00 82.06 309 ALA A C 1
ATOM 2361 O O . ALA A 1 309 ? -17.773 8.784 -2.956 1.00 82.06 309 ALA A O 1
ATOM 2362 N N . GLY A 1 310 ? -17.227 10.821 -3.727 1.00 83.62 310 GLY A N 1
ATOM 2363 C CA . GLY A 1 310 ? -16.123 11.049 -2.788 1.00 83.62 310 GLY A CA 1
ATOM 2364 C C . GLY A 1 310 ? -14.787 10.380 -3.144 1.00 83.62 310 GLY A C 1
ATOM 2365 O O . GLY A 1 310 ? -13.802 10.640 -2.452 1.00 83.62 310 GLY A O 1
ATOM 2366 N N . TYR A 1 311 ? -14.703 9.581 -4.216 1.00 86.25 311 TYR A N 1
ATOM 2367 C CA . TYR A 1 311 ? -13.478 8.857 -4.584 1.00 86.25 311 TYR A CA 1
ATOM 2368 C C . TYR A 1 311 ? -12.292 9.782 -4.885 1.00 86.25 311 TYR A C 1
ATOM 2370 O O . TYR A 1 311 ? -11.202 9.572 -4.356 1.00 86.25 311 TYR A O 1
ATOM 2378 N N . GLU A 1 312 ? -12.489 10.847 -5.666 1.00 86.62 312 GLU A N 1
ATOM 2379 C CA . GLU A 1 312 ? -11.399 11.780 -5.994 1.00 86.62 312 GLU A CA 1
ATOM 2380 C C . GLU A 1 312 ? -10.884 12.531 -4.755 1.00 86.62 312 GLU A C 1
ATOM 2382 O O . GLU A 1 312 ? -9.676 12.700 -4.570 1.00 86.62 312 GLU A O 1
ATOM 2387 N N . ALA A 1 313 ? -11.786 12.910 -3.845 1.00 87.44 313 ALA A N 1
ATOM 2388 C CA . ALA A 1 313 ? -11.420 13.556 -2.585 1.00 87.44 313 ALA A CA 1
ATOM 2389 C C . ALA A 1 313 ? -10.654 12.599 -1.651 1.00 87.44 313 ALA A C 1
ATOM 2391 O O . ALA A 1 313 ? -9.648 12.988 -1.045 1.00 87.44 313 ALA A O 1
ATOM 2392 N N . LEU A 1 314 ? -11.081 11.332 -1.584 1.00 90.12 314 LEU A N 1
ATOM 2393 C CA . LEU A 1 314 ? -10.375 10.263 -0.880 1.00 90.12 314 LEU A CA 1
ATOM 2394 C C . LEU A 1 314 ? -8.969 10.058 -1.457 1.00 90.12 314 LEU A C 1
ATOM 2396 O O . LEU A 1 314 ? -7.988 10.070 -0.712 1.00 90.12 314 LEU A O 1
ATOM 2400 N N . LYS A 1 315 ? -8.858 9.914 -2.780 1.00 88.38 315 LYS A N 1
ATOM 2401 C CA . LYS A 1 315 ? -7.590 9.714 -3.489 1.00 88.38 315 LYS A CA 1
ATOM 2402 C C . LYS A 1 315 ? -6.624 10.873 -3.245 1.00 88.38 315 LYS A C 1
ATOM 2404 O O . LYS A 1 315 ? -5.458 10.637 -2.938 1.00 88.38 315 LYS A O 1
ATOM 2409 N N . SER A 1 316 ? -7.115 12.113 -3.278 1.00 87.00 316 SER A N 1
ATOM 2410 C CA . SER A 1 316 ? -6.323 13.295 -2.917 1.00 87.00 316 SER A CA 1
ATOM 2411 C C . SER A 1 316 ? -5.828 13.245 -1.465 1.00 87.00 316 SER A C 1
ATOM 2413 O O . SER A 1 316 ? -4.702 13.650 -1.184 1.00 87.00 316 SER A O 1
ATOM 2415 N N . CYS A 1 317 ? -6.628 12.724 -0.530 1.00 85.69 317 CYS A N 1
ATOM 2416 C CA . CYS A 1 317 ? -6.229 12.586 0.876 1.00 85.69 317 CYS A CA 1
ATOM 2417 C C . CYS A 1 317 ? -5.206 11.471 1.132 1.00 85.69 317 CYS A C 1
ATOM 2419 O O . CYS A 1 317 ? -4.484 11.535 2.133 1.00 85.69 317 CYS A O 1
ATOM 2421 N N . LEU A 1 318 ? -5.142 10.474 0.248 1.00 88.75 318 LEU A N 1
ATOM 2422 C CA . LEU A 1 318 ? -4.164 9.382 0.268 1.00 88.75 318 LEU A CA 1
ATOM 2423 C C . LEU A 1 318 ? -2.910 9.685 -0.567 1.00 88.75 318 LEU A C 1
ATOM 2425 O O . LEU A 1 318 ? -1.992 8.869 -0.610 1.00 88.75 318 LEU A O 1
ATOM 2429 N N . ALA A 1 319 ? -2.845 10.845 -1.225 1.00 80.75 319 ALA A N 1
ATOM 2430 C CA . ALA A 1 319 ? -1.681 11.235 -2.008 1.00 80.75 319 ALA A CA 1
ATOM 2431 C C . ALA A 1 319 ? -0.404 11.324 -1.147 1.00 80.75 319 ALA A C 1
ATOM 2433 O O . ALA A 1 319 ? -0.452 11.403 0.086 1.00 80.75 319 ALA A O 1
ATOM 2434 N N . ALA A 1 320 ? 0.758 11.336 -1.807 1.00 74.06 320 ALA A N 1
ATOM 2435 C CA . ALA A 1 320 ? 2.053 11.433 -1.135 1.00 74.06 320 ALA A CA 1
ATOM 2436 C C . ALA A 1 320 ? 2.110 12.642 -0.169 1.00 74.06 320 ALA A C 1
ATOM 2438 O O . ALA A 1 320 ? 1.439 13.652 -0.417 1.00 74.06 320 ALA A O 1
ATOM 2439 N N . PRO A 1 321 ? 2.880 12.575 0.937 1.00 68.69 321 PRO A N 1
ATOM 2440 C CA . PRO A 1 321 ? 2.983 13.663 1.913 1.00 68.69 321 PRO A CA 1
ATOM 2441 C C . PRO A 1 321 ? 3.231 15.041 1.285 1.00 68.69 321 PRO A C 1
ATOM 2443 O O . PRO A 1 321 ? 2.591 16.008 1.685 1.00 68.69 321 PRO A O 1
ATOM 2446 N N . GLU A 1 322 ? 4.073 15.118 0.256 1.00 68.38 322 GLU A N 1
ATOM 2447 C CA . GLU A 1 322 ? 4.419 16.356 -0.449 1.00 68.38 322 GLU A CA 1
ATOM 2448 C C . GLU A 1 322 ? 3.232 16.921 -1.239 1.00 68.38 322 GLU A C 1
ATOM 2450 O O . GLU A 1 322 ? 3.045 18.134 -1.312 1.00 68.38 322 GLU A O 1
ATOM 2455 N N . VAL A 1 323 ? 2.409 16.043 -1.821 1.00 67.94 323 VAL A N 1
ATOM 2456 C CA . VAL A 1 323 ? 1.181 16.425 -2.533 1.00 67.94 323 VAL A CA 1
ATOM 2457 C C . VAL A 1 323 ? 0.139 16.919 -1.535 1.00 67.94 323 VAL A C 1
ATOM 2459 O O . VAL A 1 323 ? -0.472 17.963 -1.751 1.00 67.94 323 VAL A O 1
ATOM 2462 N N . ARG A 1 324 ? -0.004 16.227 -0.399 1.00 69.50 324 ARG A N 1
ATOM 2463 C CA . ARG A 1 324 ? -0.928 16.627 0.669 1.00 69.50 324 ARG A CA 1
ATOM 2464 C C . ARG A 1 324 ? -0.551 17.974 1.265 1.00 69.50 324 ARG A C 1
ATOM 2466 O O . ARG A 1 324 ? -1.431 18.818 1.371 1.00 69.50 324 ARG A O 1
ATOM 2473 N N . ALA A 1 325 ? 0.728 18.214 1.550 1.00 62.44 325 ALA A N 1
ATOM 2474 C CA . ALA A 1 325 ? 1.218 19.483 2.090 1.00 62.44 325 ALA A CA 1
ATOM 2475 C C . ALA A 1 325 ? 0.894 20.687 1.185 1.00 62.44 325 ALA A C 1
ATOM 2477 O O . ALA A 1 325 ? 0.651 21.782 1.678 1.00 62.44 325 ALA A O 1
ATOM 2478 N N . ARG A 1 326 ? 0.831 20.490 -0.141 1.00 61.78 326 ARG A N 1
ATOM 2479 C CA . ARG A 1 326 ? 0.423 21.535 -1.103 1.00 61.78 326 ARG A CA 1
ATOM 2480 C C . ARG A 1 326 ? -1.083 21.807 -1.101 1.00 61.78 326 ARG A C 1
ATOM 2482 O O . ARG A 1 326 ? -1.504 22.892 -1.483 1.00 61.78 326 ARG A O 1
ATOM 2489 N N . THR A 1 327 ? -1.884 20.826 -0.693 1.00 55.31 327 THR A N 1
ATOM 2490 C CA . THR A 1 327 ? -3.353 20.920 -0.599 1.00 55.31 327 THR A CA 1
ATOM 2491 C C . THR A 1 327 ? -3.860 21.207 0.823 1.00 55.31 327 THR A C 1
ATOM 2493 O O . THR A 1 327 ? -5.013 21.602 1.002 1.00 55.31 327 THR A O 1
ATOM 2496 N N . GLU A 1 328 ? -3.010 21.035 1.843 1.00 49.50 328 GLU A N 1
ATOM 2497 C CA . GLU A 1 328 ? -3.281 21.311 3.258 1.00 49.50 328 GLU A CA 1
ATOM 2498 C C . GLU A 1 328 ? -3.333 22.831 3.486 1.00 49.50 328 GLU A C 1
ATOM 2500 O O . GLU A 1 328 ? -2.357 23.478 3.842 1.00 49.50 328 GLU A O 1
ATOM 2505 N N . GLY A 1 329 ? -4.502 23.419 3.233 1.00 47.84 329 GLY A N 1
ATOM 2506 C CA . GLY A 1 329 ? -4.733 24.859 3.390 1.00 47.84 329 GLY A CA 1
ATOM 2507 C C . GLY A 1 329 ? -6.076 25.335 2.844 1.00 47.84 329 GLY A C 1
ATOM 2508 O O . GLY A 1 329 ? -6.594 26.353 3.297 1.00 47.84 329 GLY A O 1
ATOM 2509 N N . VAL A 1 330 ? -6.705 24.564 1.951 1.00 47.03 330 VAL A N 1
ATOM 2510 C CA . VAL A 1 330 ? -8.076 24.821 1.479 1.00 47.03 330 VAL A CA 1
ATOM 2511 C C . VAL A 1 330 ? -9.084 24.276 2.500 1.00 47.03 330 VAL A C 1
ATOM 2513 O O . VAL A 1 330 ? -9.900 23.405 2.215 1.00 47.03 330 VAL A O 1
ATOM 2516 N N . VAL A 1 331 ? -9.003 24.749 3.745 1.00 42.62 331 VAL A N 1
ATOM 2517 C CA . VAL A 1 331 ? -10.110 24.593 4.694 1.00 42.62 331 VAL A CA 1
ATOM 2518 C C . VAL A 1 331 ? -11.142 25.635 4.292 1.00 42.62 331 VAL A C 1
ATOM 2520 O O . VAL A 1 331 ? -10.984 26.818 4.597 1.00 42.62 331 VAL A O 1
ATOM 2523 N N . ALA A 1 332 ? -12.190 25.216 3.582 1.00 39.47 332 ALA A N 1
ATOM 2524 C CA . ALA A 1 332 ? -13.381 26.038 3.437 1.00 39.47 332 ALA A CA 1
ATOM 2525 C C . ALA A 1 332 ? -13.971 26.222 4.842 1.00 39.47 332 ALA A C 1
ATOM 2527 O O . ALA A 1 332 ? -14.636 25.334 5.372 1.00 39.47 332 ALA A O 1
ATOM 2528 N N . ARG A 1 333 ? -13.650 27.347 5.493 1.00 39.47 333 ARG A N 1
ATOM 2529 C CA . ARG A 1 333 ? -14.238 27.709 6.783 1.00 39.47 333 ARG A CA 1
ATOM 2530 C C . ARG A 1 333 ? -15.730 27.921 6.555 1.00 39.47 333 ARG A C 1
ATOM 2532 O O . ARG A 1 333 ? -16.126 28.943 6.000 1.00 39.47 333 ARG A O 1
ATOM 2539 N N . ARG A 1 334 ? -16.562 26.981 6.998 1.00 40.38 334 ARG A N 1
ATOM 2540 C CA . ARG A 1 334 ? -17.969 27.281 7.268 1.00 40.38 334 ARG A CA 1
ATOM 2541 C C . ARG A 1 334 ? -17.978 28.269 8.439 1.00 40.38 334 ARG A C 1
ATOM 2543 O O . ARG A 1 334 ? -17.254 28.062 9.415 1.00 40.38 334 ARG A O 1
ATOM 2550 N N . ALA A 1 335 ? -18.694 29.385 8.298 1.00 35.97 335 ALA A N 1
ATOM 2551 C CA . ALA A 1 335 ? -18.775 30.404 9.340 1.00 35.97 335 ALA A CA 1
ATOM 2552 C C . ALA A 1 335 ? -19.199 29.752 10.666 1.00 35.97 335 ALA A C 1
ATOM 2554 O O . ALA A 1 335 ? -20.119 28.936 10.692 1.00 35.97 335 ALA A O 1
ATOM 2555 N N . SER A 1 336 ? -18.487 30.073 11.745 1.00 35.50 336 SER A N 1
ATOM 2556 C CA . SER A 1 336 ? -18.799 29.609 13.096 1.00 35.50 336 SER A CA 1
ATOM 2557 C C . SER A 1 336 ? -20.248 29.949 13.448 1.00 35.50 336 SER A C 1
ATOM 2559 O O . SER A 1 336 ? -20.656 31.099 13.282 1.00 35.50 336 SER A O 1
ATOM 2561 N N . ALA A 1 337 ? -21.007 28.967 13.942 1.00 35.97 337 ALA A N 1
ATOM 2562 C CA . ALA A 1 337 ? -22.319 29.220 14.529 1.00 35.97 337 ALA A CA 1
ATOM 2563 C C . ALA A 1 337 ? -22.173 30.178 15.734 1.00 35.97 337 ALA A C 1
ATOM 2565 O O . ALA A 1 337 ? -21.190 30.051 16.473 1.00 35.97 337 ALA A O 1
ATOM 2566 N N . PRO A 1 338 ? -23.088 31.149 15.919 1.00 39.50 338 PRO A N 1
ATOM 2567 C CA . PRO A 1 338 ? -23.079 32.015 17.093 1.00 39.50 338 PRO A CA 1
ATOM 2568 C C . PRO A 1 338 ? -23.333 31.198 18.370 1.00 39.50 338 PRO A C 1
ATOM 2570 O O . PRO A 1 338 ? -24.014 30.172 18.323 1.00 39.50 338 PRO A O 1
ATOM 2573 N N . ALA A 1 339 ? -22.712 31.654 19.462 1.00 45.03 339 ALA A N 1
ATOM 2574 C CA . ALA A 1 339 ? -22.767 31.069 20.803 1.00 45.03 339 ALA A CA 1
ATOM 2575 C C . ALA A 1 339 ? -24.174 31.073 21.416 1.00 45.03 339 ALA A C 1
ATOM 2577 O O . ALA A 1 339 ? -24.964 31.979 21.062 1.00 45.03 339 ALA A O 1
#

Foldseek 3Di:
DDPFQDKDALVRLCVVLVHDSVVLVVCVVVVQADFDADPVGGGIQGPVSSVSSNVVSVVVVVVDDVVLSVVQSPDDPVSNVVSVVVSVVVVVVVVVVVVVVLLVVVVVVLVVVVVVPPDDDPLDDALWFWAFDDPPQPRHIDIDRHAFLAEEEFEAPPLCSVVVLVSVQVSGPQEDEAALVPPPPDPVNLVVVCVVPVVLVVQLVVLVVQLVVQPWDPDPSSSSVSSSCSVDVAGAYEYHANCPPTDLSSLLSVLVSSVVSVVVSHGYYYYYLECSNVVLSPDDSRYWYWYRYLQNHDIDTFRSGPPTVCNVVSVQRSDDPVSSVVVNPPRPDDDDDDD